Protein AF-A0A7Y0L529-F1 (afdb_monomer)

Nearest PDB structures (foldseek):
  1xlr-assembly1_A  TM=3.013E-01  e=2.778E-01  Escherichia coli
  3cjm-assembly1_A  TM=3.715E-01  e=4.977E-01  Enterococcus faecalis V583
  2ahc-assembly2_B  TM=2.895E-01  e=5.592E-01  Escherichia coli
  5k21-assembly1_A  TM=2.022E-01  e=4.178E-01  Mycolicibacterium fortuitum subsp. fortuitum DSM 46621 = ATCC 6841 = JCM 6387
  8fhj-assembly1_C  TM=2.407E-01  e=1.126E+00  Methylocystis sp. SB2

Organism: NCBI:txid2729629

Solvent-accessible surface area (backbone atoms only — not comparable to full-atom values): 10616 Å² total; per-residue (Å²): 134,86,77,69,57,71,80,50,54,79,61,38,61,47,48,80,49,78,64,53,35,61,85,69,56,86,64,76,42,80,48,76,50,76,46,64,66,48,87,74,45,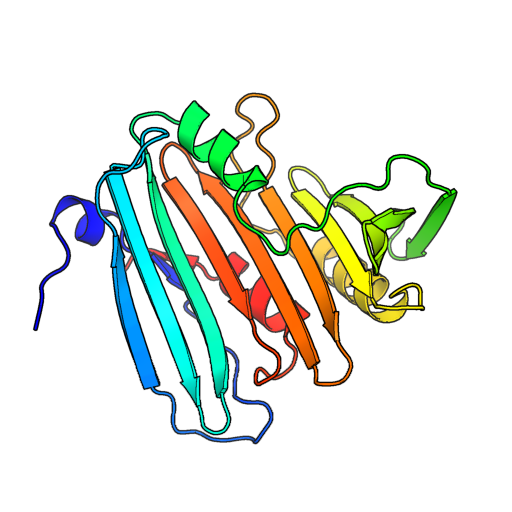37,53,35,31,44,36,36,40,33,30,31,84,96,39,52,19,35,33,42,34,42,33,37,28,77,38,43,68,42,17,28,55,44,30,79,74,52,71,81,83,72,64,74,40,92,61,63,46,83,41,79,42,52,85,92,40,65,25,34,35,30,57,52,92,79,25,23,26,40,20,37,74,59,91,56,30,40,38,28,33,28,15,71,88,42,73,47,55,69,63,46,29,54,49,40,53,47,57,75,78,46,81,64,77,78,34,52,82,51,88,87,26,43,19,33,37,32,34,42,50,48,101,76,37,31,36,15,30,41,24,32,26,53,64,32,30,28,41,36,27,31,19,24,44,35,20,38,62,16,61,64,35,24,52,49,24,53,57,36,54,39,77,111

Foldseek 3Di:
DDDDDPVCLQVPKFFPDAFAFPVRDPDKDKDWDKDADDPLFWGIKIKIFIADPPGTFKMKMKTFGPFLVSLLVVLCVDDPQDDADPDFDWDDLDPPFIWTWDDDDQWTWTWDDDPLETEIETEGPDYPSVLSNVVSVCSSPDDFDFADPDPNRGWYWYWYQDPQAIWIKTWGDDTRMIMIMIGDSRGDPRRVSRRSSRRRIDRD

Mean predicted aligned error: 6.59 Å

Structure (mmCIF, N/CA/C/O backbone):
data_AF-A0A7Y0L529-F1
#
_entry.id   AF-A0A7Y0L529-F1
#
loop_
_atom_site.group_PDB
_atom_site.id
_atom_site.type_symbol
_atom_site.label_atom_id
_atom_site.label_alt_id
_atom_site.label_comp_id
_atom_site.label_asym_id
_atom_site.label_entity_id
_atom_site.label_seq_id
_atom_site.pdbx_PDB_ins_code
_atom_site.Cartn_x
_atom_site.Cartn_y
_atom_site.Cartn_z
_atom_site.occupancy
_atom_site.B_iso_or_equiv
_atom_site.auth_seq_id
_atom_site.auth_comp_id
_atom_site.auth_asym_id
_atom_site.auth_atom_id
_atom_site.pdbx_PDB_model_num
ATOM 1 N N . MET A 1 1 ? 7.770 -16.991 23.835 1.00 36.66 1 MET A N 1
ATOM 2 C CA . MET A 1 1 ? 6.712 -16.693 22.847 1.00 36.66 1 MET A CA 1
ATOM 3 C C . MET A 1 1 ? 5.825 -15.611 23.442 1.00 36.66 1 MET A C 1
ATOM 5 O O . MET A 1 1 ? 5.119 -15.904 24.398 1.00 36.66 1 MET A O 1
ATOM 9 N N . SER A 1 2 ? 5.920 -14.364 22.976 1.00 39.66 2 SER A N 1
ATOM 10 C CA . SER A 1 2 ? 5.003 -13.305 23.425 1.00 39.66 2 SER A CA 1
ATOM 11 C C . SER A 1 2 ? 3.641 -13.539 22.783 1.00 39.66 2 SER A C 1
ATOM 13 O O . SER A 1 2 ? 3.544 -13.553 21.558 1.00 39.66 2 SER A O 1
ATOM 15 N N . ARG A 1 3 ? 2.611 -13.781 23.599 1.00 46.22 3 ARG A N 1
ATOM 16 C CA . ARG A 1 3 ? 1.226 -13.868 23.126 1.00 46.22 3 ARG A CA 1
ATOM 17 C C . ARG A 1 3 ? 0.759 -12.482 22.680 1.00 46.22 3 ARG A C 1
ATOM 19 O O . ARG A 1 3 ? 1.075 -11.489 23.333 1.00 46.22 3 ARG A O 1
ATOM 26 N N . LEU A 1 4 ? 0.023 -12.437 21.572 1.00 48.38 4 LEU A N 1
ATOM 27 C CA . LEU A 1 4 ? -0.749 -11.259 21.181 1.00 48.38 4 LEU A CA 1
ATOM 28 C C . LEU A 1 4 ? -1.735 -10.923 22.317 1.00 48.38 4 LEU A C 1
AT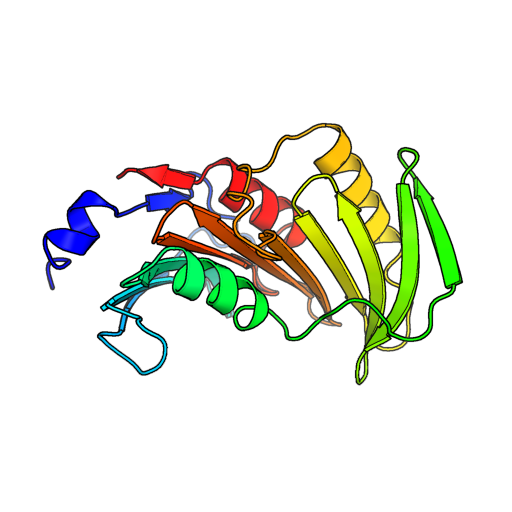OM 30 O O . LEU A 1 4 ? -2.289 -11.856 22.902 1.00 48.38 4 LEU A O 1
ATOM 34 N N . 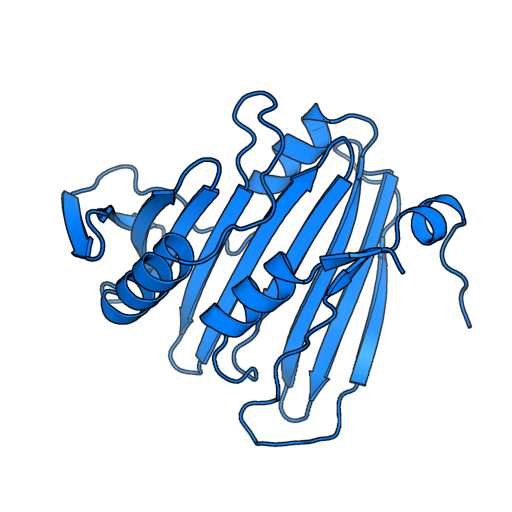PRO A 1 5 ? -1.964 -9.641 22.650 1.00 53.94 5 PRO A N 1
ATOM 35 C CA . PRO A 1 5 ? -3.064 -9.248 23.527 1.00 53.94 5 PRO A CA 1
ATOM 36 C C . PRO A 1 5 ? -4.385 -9.835 23.014 1.00 53.94 5 PRO A C 1
ATOM 38 O O . PRO A 1 5 ? -4.605 -9.841 21.805 1.00 53.94 5 PRO A O 1
ATOM 41 N N . ASP A 1 6 ? -5.276 -10.293 23.896 1.00 53.62 6 ASP A N 1
ATOM 42 C CA . ASP A 1 6 ? -6.516 -10.988 23.497 1.00 53.62 6 ASP A CA 1
ATOM 43 C C . ASP A 1 6 ? -7.401 -10.148 22.553 1.00 53.62 6 ASP A C 1
ATOM 45 O O . ASP A 1 6 ? -8.065 -10.679 21.664 1.00 53.62 6 ASP A O 1
ATOM 49 N N . SER A 1 7 ? -7.346 -8.818 22.681 1.00 50.75 7 SER A N 1
ATOM 50 C CA . SER A 1 7 ? -8.018 -7.872 21.784 1.00 50.75 7 SER A CA 1
ATOM 51 C C . SER A 1 7 ? -7.447 -7.839 20.364 1.00 50.75 7 SER A C 1
ATOM 53 O O . SER A 1 7 ? -8.187 -7.519 19.443 1.00 50.75 7 SER A O 1
ATOM 55 N N . LEU A 1 8 ? -6.160 -8.162 20.189 1.00 52.12 8 LEU A N 1
ATOM 56 C CA . LEU A 1 8 ? -5.482 -8.294 18.897 1.00 52.12 8 LEU A CA 1
ATOM 57 C C . LEU A 1 8 ? -5.582 -9.717 18.350 1.00 52.12 8 LEU A C 1
ATOM 59 O O . LEU A 1 8 ? -5.726 -9.876 17.148 1.00 52.12 8 LEU A O 1
ATOM 63 N N . ALA A 1 9 ? -5.542 -10.741 19.207 1.00 56.25 9 ALA A N 1
ATOM 64 C CA . ALA A 1 9 ? -5.721 -12.131 18.789 1.00 56.25 9 ALA A CA 1
ATOM 65 C C . ALA A 1 9 ? -7.108 -12.365 18.164 1.00 56.25 9 ALA A C 1
ATOM 67 O O . ALA A 1 9 ? -7.217 -13.074 17.174 1.00 56.25 9 ALA A O 1
ATOM 68 N N . ALA A 1 10 ? -8.151 -11.713 18.692 1.00 54.53 10 ALA A N 1
ATOM 69 C CA . ALA A 1 10 ? -9.517 -11.805 18.170 1.00 54.53 10 ALA A CA 1
ATOM 70 C C . ALA A 1 10 ? -9.746 -11.069 16.833 1.00 54.53 10 ALA A C 1
ATOM 72 O O . ALA A 1 10 ? -10.787 -11.257 16.202 1.00 54.53 10 ALA A O 1
ATOM 73 N N . ILE A 1 11 ? -8.810 -10.209 16.422 1.00 54.34 11 ILE A N 1
ATOM 74 C CA . ILE A 1 11 ? -8.870 -9.470 15.153 1.00 54.34 11 ILE A CA 1
ATOM 75 C C . ILE A 1 11 ? -7.686 -9.785 14.241 1.00 54.34 11 ILE A C 1
ATOM 77 O O . ILE A 1 11 ? -7.610 -9.198 13.176 1.00 54.34 11 ILE A O 1
ATOM 81 N N . ALA A 1 12 ? -6.763 -10.667 14.646 1.00 64.25 12 ALA A N 1
ATOM 82 C CA . ALA A 1 12 ? -5.548 -10.981 13.903 1.00 64.25 12 ALA A CA 1
ATOM 83 C C . ALA A 1 12 ? -5.920 -11.447 12.499 1.00 64.25 12 ALA A C 1
ATOM 85 O O . ALA A 1 12 ? -6.499 -12.513 12.326 1.00 64.25 12 ALA A O 1
ATOM 86 N N . GLU A 1 13 ? -5.597 -10.629 11.508 1.00 76.06 13 GLU A N 1
ATOM 87 C CA . GLU A 1 13 ? -5.763 -10.964 10.106 1.00 76.06 13 GLU A CA 1
ATOM 88 C C . GLU A 1 13 ? -4.388 -11.005 9.444 1.00 76.06 13 GLU A C 1
ATOM 90 O O . GLU A 1 13 ? -3.496 -10.212 9.774 1.00 76.06 13 GLU A O 1
ATOM 95 N N . ALA A 1 14 ? -4.210 -11.966 8.546 1.00 80.62 14 ALA A N 1
ATOM 96 C CA . ALA A 1 14 ? -2.986 -12.154 7.789 1.00 80.62 14 ALA A CA 1
ATOM 97 C C . ALA A 1 14 ? -3.319 -12.464 6.324 1.00 80.62 14 ALA A C 1
ATOM 99 O O . ALA A 1 14 ? -4.348 -13.085 6.037 1.00 80.62 14 ALA A O 1
ATOM 100 N N . PRO A 1 15 ? -2.460 -12.044 5.385 1.00 82.12 15 PRO A N 1
ATOM 101 C CA . PRO A 1 15 ? -2.629 -12.403 3.993 1.00 82.12 15 PRO A CA 1
ATOM 102 C C . PRO A 1 15 ? -2.322 -13.895 3.827 1.00 82.12 15 PRO A C 1
ATOM 104 O O . PRO A 1 15 ? -1.267 -14.374 4.245 1.00 82.12 15 PRO A O 1
ATOM 107 N N . MET A 1 16 ? -3.230 -14.632 3.187 1.00 83.56 16 MET A N 1
ATOM 108 C CA . MET A 1 16 ? -3.051 -16.067 2.905 1.00 83.56 16 MET A CA 1
ATOM 109 C C . MET A 1 16 ? -2.033 -16.343 1.791 1.00 83.56 16 MET A C 1
ATOM 111 O O . MET A 1 16 ? -1.659 -17.489 1.546 1.00 83.56 16 MET A O 1
ATOM 115 N N . VAL A 1 17 ? -1.585 -15.287 1.116 1.00 84.62 17 VAL A N 1
ATOM 116 C CA . VAL A 1 17 ? -0.578 -15.321 0.061 1.00 84.62 17 VAL A CA 1
ATOM 117 C C . VAL A 1 17 ? 0.564 -14.405 0.474 1.00 84.62 17 VAL A C 1
ATOM 119 O O . VAL A 1 17 ? 0.335 -13.281 0.910 1.00 84.62 17 VAL A O 1
ATOM 122 N N . VAL A 1 18 ? 1.797 -14.876 0.319 1.00 85.69 18 VAL A N 1
ATOM 123 C CA . VAL A 1 18 ? 3.008 -14.080 0.529 1.00 85.69 18 VAL A CA 1
ATOM 124 C C . VAL A 1 18 ? 3.848 -14.172 -0.744 1.00 85.69 18 VAL A C 1
ATOM 126 O O . VAL A 1 18 ? 4.040 -15.285 -1.239 1.00 85.69 18 VAL A O 1
ATOM 129 N N . PRO A 1 19 ? 4.347 -13.049 -1.290 1.00 87.88 19 PRO A N 1
ATOM 130 C CA . PRO A 1 19 ? 5.179 -13.080 -2.484 1.00 87.88 19 PRO A CA 1
ATOM 131 C C . PRO A 1 19 ? 6.492 -13.807 -2.257 1.00 87.88 19 PRO A C 1
ATOM 133 O O . PRO A 1 19 ? 7.088 -13.718 -1.182 1.00 87.88 19 PRO A O 1
ATOM 136 N N . LEU A 1 20 ? 6.968 -14.463 -3.309 1.00 87.88 20 LEU A N 1
ATOM 137 C CA . LEU A 1 20 ? 8.297 -15.046 -3.319 1.00 87.88 20 LEU A CA 1
ATOM 138 C C . LEU A 1 20 ? 9.369 -13.947 -3.397 1.00 87.88 20 LEU A C 1
ATOM 140 O O . LEU A 1 20 ? 9.135 -12.883 -3.983 1.00 87.88 20 LEU A O 1
ATOM 144 N N . PRO A 1 21 ? 10.554 -14.191 -2.820 1.00 88.25 21 PRO A N 1
ATOM 145 C CA . PRO A 1 21 ? 11.720 -13.354 -3.051 1.00 88.25 21 PRO A CA 1
ATOM 146 C C . PRO A 1 21 ? 12.109 -13.330 -4.536 1.00 88.25 21 PRO A C 1
ATOM 148 O O . PRO A 1 21 ? 12.063 -14.357 -5.212 1.00 88.25 21 PRO A O 1
ATOM 151 N N . SER A 1 22 ? 12.552 -12.178 -5.038 1.00 85.31 22 SER A N 1
ATOM 152 C CA . SER A 1 22 ? 12.982 -12.005 -6.432 1.00 85.31 22 SER A CA 1
ATOM 153 C C . SER A 1 22 ? 14.234 -12.811 -6.798 1.00 85.31 22 SER A C 1
ATOM 155 O O . SER A 1 22 ? 14.484 -13.052 -7.977 1.00 85.31 22 SER A O 1
ATOM 157 N N . ASP A 1 23 ? 15.002 -13.264 -5.804 1.00 84.31 23 ASP A N 1
ATOM 158 C CA . ASP A 1 23 ? 16.163 -14.142 -5.979 1.00 84.31 23 ASP A CA 1
ATOM 159 C C . ASP A 1 23 ? 15.807 -15.641 -5.987 1.00 84.31 23 ASP A C 1
ATOM 161 O O . ASP A 1 23 ? 16.694 -16.484 -6.122 1.00 84.31 23 ASP A O 1
ATOM 165 N N . GLY A 1 24 ? 14.520 -15.985 -5.847 1.00 82.56 24 GLY A N 1
ATOM 166 C CA . GLY A 1 24 ? 14.039 -17.366 -5.807 1.00 82.56 24 GLY A CA 1
ATOM 167 C C . GLY A 1 24 ? 14.339 -18.102 -4.498 1.00 82.56 24 GLY A C 1
ATOM 168 O O . GLY A 1 24 ? 14.176 -19.319 -4.434 1.00 82.56 24 GLY A O 1
ATOM 169 N N . SER A 1 25 ? 14.782 -17.400 -3.450 1.00 84.12 25 SER A N 1
ATOM 170 C CA . SER A 1 25 ? 15.011 -17.995 -2.134 1.00 84.12 25 SER A CA 1
ATOM 171 C C . SER A 1 25 ? 13.719 -18.568 -1.542 1.00 84.12 25 SER A C 1
ATOM 173 O O . SER A 1 25 ? 12.693 -17.899 -1.455 1.00 84.12 25 SER A O 1
ATOM 175 N N . GLU A 1 26 ? 13.787 -19.797 -1.036 1.00 80.56 26 GLU A N 1
ATOM 176 C CA . GLU A 1 26 ? 12.682 -20.425 -0.296 1.00 80.56 26 GLU A CA 1
ATOM 177 C C . GLU A 1 26 ? 12.722 -20.093 1.207 1.00 80.56 26 GLU A C 1
ATOM 179 O O . GLU A 1 26 ? 11.802 -20.414 1.963 1.00 80.56 26 GLU A O 1
ATOM 184 N N . VAL A 1 27 ? 13.797 -19.446 1.675 1.00 84.31 27 VAL A N 1
ATOM 185 C CA . VAL A 1 27 ? 14.006 -19.170 3.099 1.00 84.31 27 VAL A CA 1
ATOM 186 C C . VAL A 1 27 ? 13.445 -17.802 3.461 1.00 84.31 27 VAL A C 1
ATOM 188 O O . VAL A 1 27 ? 14.093 -16.771 3.284 1.00 84.31 27 VAL A O 1
ATOM 191 N N . MET A 1 28 ? 12.263 -17.809 4.072 1.00 85.75 28 MET A N 1
ATOM 192 C CA . MET A 1 28 ? 11.610 -16.608 4.588 1.00 85.75 28 MET A CA 1
ATOM 193 C C . MET A 1 28 ? 11.707 -16.522 6.111 1.00 85.75 28 MET A C 1
ATOM 195 O O . MET A 1 28 ? 11.565 -17.510 6.833 1.00 85.75 28 MET A O 1
ATOM 199 N N . ARG A 1 29 ? 11.946 -15.312 6.620 1.00 88.94 29 ARG A N 1
ATOM 200 C CA . ARG A 1 29 ? 11.976 -15.009 8.055 1.00 88.94 29 ARG A CA 1
ATOM 201 C C . ARG A 1 29 ? 10.904 -13.988 8.395 1.00 88.94 29 ARG A C 1
ATOM 203 O O . ARG A 1 29 ? 10.766 -12.984 7.701 1.00 88.94 29 ARG A O 1
ATOM 210 N N . TYR A 1 30 ? 10.229 -14.213 9.517 1.00 89.25 30 TYR A N 1
ATOM 211 C CA . TYR A 1 30 ? 9.145 -13.369 10.008 1.00 89.25 30 TYR A CA 1
ATOM 212 C C . TYR A 1 30 ? 9.613 -12.563 11.215 1.00 89.25 30 TYR A C 1
ATOM 214 O O . TYR A 1 30 ? 10.150 -13.116 12.178 1.00 89.25 30 TYR A O 1
ATOM 222 N N . LYS A 1 31 ? 9.393 -11.252 11.171 1.00 88.81 31 LYS A N 1
ATOM 223 C CA . LYS A 1 31 ? 9.694 -10.327 12.265 1.00 88.81 31 LYS A CA 1
ATOM 224 C C . LYS A 1 31 ? 8.402 -9.649 12.719 1.00 88.81 31 LYS A C 1
ATOM 226 O O . LYS A 1 31 ? 8.058 -8.596 12.184 1.00 88.81 31 LYS A O 1
ATOM 231 N N . PRO A 1 32 ? 7.661 -10.251 13.667 1.00 88.31 32 PRO A N 1
ATOM 232 C CA . PRO A 1 32 ? 6.502 -9.602 14.253 1.00 88.31 32 PRO A CA 1
ATOM 233 C C . PRO A 1 32 ? 6.948 -8.473 15.182 1.00 88.31 32 PRO A C 1
ATOM 235 O O . PRO A 1 32 ? 7.936 -8.592 15.908 1.00 88.31 32 PRO A O 1
ATOM 238 N N . SER A 1 33 ? 6.189 -7.389 15.210 1.00 87.06 33 SER A N 1
ATOM 239 C CA . SER A 1 33 ? 6.311 -6.347 16.222 1.00 87.06 33 SER A CA 1
ATOM 240 C C . SER A 1 33 ? 4.946 -5.763 16.554 1.00 87.06 33 SER A C 1
ATOM 242 O O . SER A 1 33 ? 3.984 -5.886 15.795 1.00 87.06 33 SER A O 1
ATOM 244 N N . MET A 1 34 ? 4.859 -5.176 17.742 1.00 85.94 34 MET A N 1
ATOM 245 C CA . MET A 1 34 ? 3.653 -4.534 18.237 1.00 85.94 34 MET A CA 1
ATOM 246 C C . MET A 1 34 ? 3.991 -3.134 18.718 1.00 85.94 34 MET A C 1
ATOM 248 O O . MET A 1 34 ? 5.007 -2.939 19.387 1.00 85.94 34 MET A O 1
ATOM 252 N N . SER A 1 35 ? 3.116 -2.185 18.425 1.00 84.25 35 SER A N 1
ATOM 253 C CA . SER A 1 35 ? 3.110 -0.875 19.063 1.00 84.25 35 SER A CA 1
ATOM 254 C C . SER A 1 35 ? 1.792 -0.661 19.801 1.00 84.25 35 SER A C 1
ATOM 256 O O . SER A 1 35 ? 0.736 -1.160 19.408 1.00 84.25 35 SER A O 1
ATOM 258 N N . GLY A 1 36 ? 1.895 0.002 20.950 1.00 76.00 36 GLY A N 1
ATOM 259 C CA . GLY A 1 36 ? 0.781 0.272 21.851 1.00 76.00 36 GLY A CA 1
ATOM 260 C C . GLY A 1 36 ? 0.231 1.685 21.680 1.00 76.00 36 GLY A C 1
ATOM 261 O O . GLY A 1 36 ? 0.599 2.366 20.720 1.00 76.00 36 GLY A O 1
ATOM 262 N N . PRO A 1 37 ? -0.632 2.129 22.607 1.00 80.50 37 PRO A N 1
ATOM 263 C CA . PRO A 1 37 ? -1.413 3.333 22.408 1.00 80.50 37 PRO A CA 1
ATOM 264 C C . PRO A 1 37 ? -0.545 4.550 22.102 1.00 80.50 37 PRO A C 1
ATOM 266 O O . PRO A 1 37 ? 0.461 4.792 22.771 1.00 80.50 37 PRO A O 1
ATOM 269 N N . SER A 1 38 ? -0.955 5.328 21.106 1.00 81.88 38 SER A N 1
ATOM 270 C CA . SER A 1 38 ? -0.274 6.558 20.706 1.00 81.88 38 SER A CA 1
ATOM 271 C C . SER A 1 38 ? -1.264 7.711 20.583 1.00 81.88 38 SER A C 1
ATOM 273 O O . SER A 1 38 ? -2.481 7.534 20.674 1.00 81.88 38 SER A O 1
ATOM 275 N N . SER A 1 39 ? -0.746 8.917 20.344 1.00 74.06 39 SER A N 1
ATOM 276 C CA . SER A 1 39 ? -1.579 10.029 19.887 1.00 74.06 39 SER A CA 1
ATOM 277 C C . SER A 1 39 ? -2.358 9.630 18.622 1.00 74.06 39 SER A C 1
ATOM 279 O O . SER A 1 39 ? -1.896 8.806 17.830 1.00 74.06 39 SER A O 1
ATOM 281 N N . GLY A 1 40 ? -3.562 10.186 18.457 1.00 80.00 40 GLY A N 1
ATOM 282 C CA . GLY A 1 40 ? -4.444 9.876 17.322 1.00 80.00 40 GLY A CA 1
ATOM 283 C C . GLY A 1 40 ? -5.384 8.681 17.525 1.00 80.00 40 GLY A C 1
ATOM 284 O O . GLY A 1 40 ? -5.916 8.168 16.548 1.00 80.00 40 GLY A O 1
ATOM 285 N N . GLY A 1 41 ? -5.584 8.225 18.766 1.00 85.50 41 GL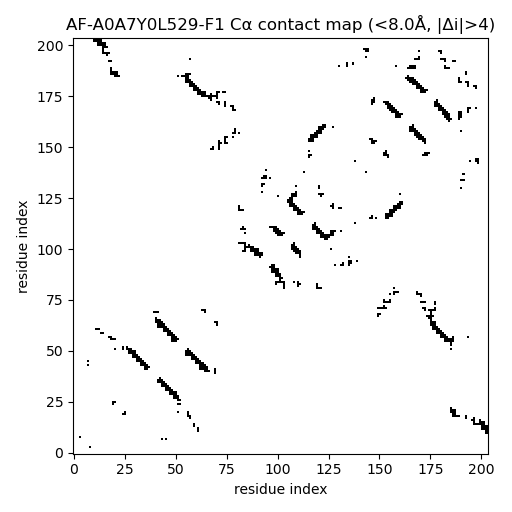Y A N 1
ATOM 286 C CA . GLY A 1 41 ? -6.590 7.207 19.093 1.00 85.50 41 GLY A CA 1
ATOM 287 C C . GLY A 1 41 ? -6.178 5.771 18.765 1.00 85.50 41 GLY A C 1
ATOM 288 O O . GLY A 1 41 ? -7.018 4.876 18.842 1.00 85.50 41 GLY A O 1
ATOM 289 N N . LEU A 1 42 ? -4.906 5.528 18.425 1.00 88.00 42 LEU A N 1
ATOM 290 C CA . LEU A 1 42 ? -4.368 4.176 18.274 1.00 88.00 42 LEU A CA 1
ATOM 291 C C . LEU A 1 42 ? -4.479 3.439 19.612 1.00 88.00 42 LEU A C 1
ATOM 293 O O . LEU A 1 42 ? -4.005 3.926 20.636 1.00 88.00 42 LEU A O 1
ATOM 297 N N . ILE A 1 43 ? -5.079 2.255 19.592 1.00 89.50 43 ILE A N 1
ATOM 298 C CA . ILE A 1 43 ? -5.128 1.336 20.732 1.00 89.50 43 ILE A CA 1
ATOM 299 C C . ILE A 1 43 ? -3.924 0.400 20.664 1.00 89.50 43 ILE A C 1
ATOM 301 O O . ILE A 1 43 ? -3.189 0.254 21.638 1.00 89.50 43 ILE A O 1
ATOM 305 N N . ALA A 1 44 ? -3.725 -0.233 19.509 1.00 88.81 44 ALA A N 1
ATOM 306 C CA . ALA A 1 44 ? -2.590 -1.104 19.254 1.00 88.81 44 ALA A CA 1
ATOM 307 C C . ALA A 1 44 ? -2.399 -1.314 17.750 1.00 88.81 44 ALA A C 1
ATOM 309 O O . ALA A 1 44 ? -3.370 -1.286 16.995 1.00 88.81 44 ALA A O 1
ATOM 310 N N . ARG A 1 45 ? -1.163 -1.583 17.332 1.00 88.69 45 ARG A N 1
ATOM 311 C CA . ARG A 1 45 ? -0.813 -2.025 15.980 1.00 88.69 45 ARG A CA 1
ATOM 312 C C . ARG A 1 45 ? 0.038 -3.277 16.061 1.00 88.69 45 ARG A C 1
ATOM 314 O O . ARG A 1 45 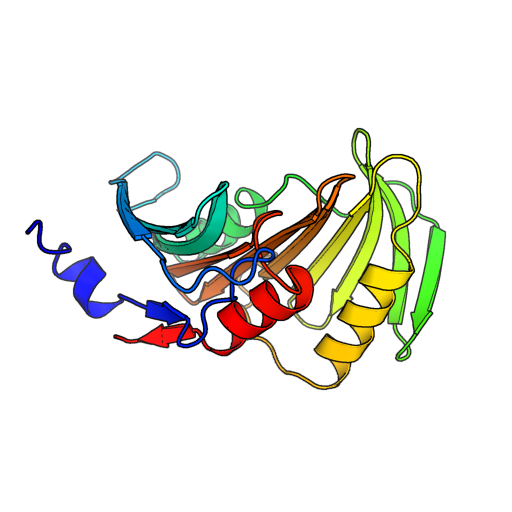? 1.016 -3.325 16.802 1.00 88.69 45 ARG A O 1
ATOM 321 N N . TYR A 1 46 ? -0.336 -4.272 15.280 1.00 89.25 46 TYR A N 1
ATOM 322 C CA . TYR A 1 46 ? 0.457 -5.453 15.002 1.00 89.25 46 TYR A CA 1
ATOM 323 C C . TYR A 1 46 ? 1.026 -5.330 13.595 1.00 89.25 46 TYR A C 1
ATOM 325 O O . TYR A 1 46 ? 0.310 -4.945 12.677 1.00 89.25 46 TYR A O 1
ATOM 333 N N . GLN A 1 47 ? 2.305 -5.638 13.420 1.00 90.44 47 GLN A N 1
ATOM 334 C CA . GLN A 1 47 ? 2.934 -5.657 12.106 1.00 90.44 47 GLN A CA 1
ATOM 335 C C . GLN A 1 47 ? 3.890 -6.835 11.989 1.00 90.44 47 GLN A C 1
ATOM 337 O O . GLN A 1 47 ? 4.587 -7.186 12.944 1.00 90.44 47 GLN A O 1
ATOM 342 N N . VAL A 1 48 ? 3.953 -7.421 10.803 1.00 90.88 48 VAL A N 1
ATOM 343 C CA . VAL A 1 48 ? 4.885 -8.487 10.456 1.00 90.88 48 VAL A CA 1
ATOM 344 C C . VAL A 1 48 ? 5.654 -8.052 9.231 1.00 90.88 48 VAL A C 1
ATOM 346 O O . VAL A 1 48 ? 5.066 -7.755 8.196 1.00 90.88 48 VAL A O 1
ATOM 349 N N . THR A 1 49 ? 6.978 -8.053 9.340 1.00 92.44 49 THR A N 1
ATOM 350 C CA . THR A 1 49 ? 7.858 -7.912 8.181 1.00 92.44 49 THR A CA 1
ATOM 351 C C . THR A 1 49 ? 8.397 -9.278 7.799 1.00 92.44 49 THR A C 1
ATOM 353 O O . THR A 1 49 ? 8.916 -10.016 8.643 1.00 92.44 49 THR A O 1
ATOM 356 N N . ILE A 1 50 ? 8.284 -9.595 6.519 1.00 91.56 50 ILE A N 1
ATOM 357 C CA . ILE A 1 50 ? 8.764 -10.818 5.900 1.00 91.56 50 ILE A CA 1
ATOM 358 C C . ILE A 1 50 ? 10.043 -10.466 5.149 1.00 91.56 50 ILE A C 1
ATOM 360 O O . ILE A 1 50 ? 10.077 -9.566 4.310 1.00 91.56 50 ILE A O 1
ATOM 364 N N . THR A 1 51 ? 11.127 -11.144 5.505 1.00 92.06 51 THR A N 1
ATOM 365 C CA . THR A 1 51 ? 12.462 -10.888 4.958 1.00 92.06 51 THR A CA 1
ATOM 366 C C . THR A 1 51 ? 13.041 -12.165 4.371 1.00 92.06 51 THR A C 1
ATOM 368 O O . THR A 1 51 ? 12.938 -13.220 4.998 1.00 92.06 51 THR A O 1
ATOM 371 N N . SER A 1 52 ? 13.716 -12.043 3.236 1.00 88.44 52 SER A N 1
ATOM 372 C CA . SER A 1 52 ? 14.636 -13.043 2.693 1.00 88.44 52 SER A CA 1
ATOM 373 C C . SER A 1 52 ? 16.035 -12.424 2.631 1.00 88.44 52 SER A C 1
ATOM 375 O O . SER A 1 52 ? 16.206 -11.230 2.863 1.00 88.44 52 SER A O 1
ATOM 377 N N . THR A 1 53 ? 17.072 -13.200 2.344 1.00 82.81 53 THR A N 1
ATOM 378 C CA . THR A 1 53 ? 18.268 -12.584 1.750 1.00 82.81 53 THR A CA 1
ATOM 379 C C . THR A 1 53 ? 17.859 -12.133 0.338 1.00 82.81 53 THR A C 1
ATOM 381 O O . THR A 1 53 ? 17.138 -12.891 -0.298 1.00 82.81 53 THR A O 1
ATOM 384 N N . PRO A 1 54 ? 18.189 -10.914 -0.135 1.00 73.56 54 PRO A N 1
ATOM 385 C CA . PRO A 1 54 ? 19.002 -9.871 0.498 1.00 73.56 54 PRO A CA 1
ATOM 386 C C . PRO A 1 54 ? 18.241 -8.853 1.377 1.00 73.56 54 PRO A C 1
ATOM 388 O O . PRO A 1 54 ? 18.894 -8.031 2.018 1.00 73.56 54 PRO A O 1
ATOM 391 N N . GLY A 1 55 ? 16.905 -8.858 1.441 1.00 86.31 55 GLY A N 1
ATOM 392 C CA . GLY A 1 55 ? 16.168 -7.806 2.151 1.00 86.31 55 GLY A CA 1
ATOM 393 C C . GLY A 1 55 ? 14.719 -8.109 2.540 1.00 86.31 55 GLY A C 1
ATOM 394 O O . GLY A 1 55 ? 14.260 -9.251 2.581 1.00 86.31 55 GLY A O 1
ATOM 395 N N . ALA A 1 56 ? 13.986 -7.050 2.886 1.00 90.50 56 ALA A N 1
ATOM 396 C CA . ALA A 1 56 ? 12.548 -7.150 3.103 1.00 90.50 56 ALA A CA 1
ATOM 397 C C . ALA A 1 56 ? 11.855 -7.487 1.780 1.00 90.50 56 ALA A C 1
ATOM 399 O O . ALA A 1 56 ? 12.201 -6.925 0.747 1.00 90.50 56 ALA A O 1
ATOM 400 N N . VAL A 1 57 ? 10.908 -8.418 1.835 1.00 91.50 57 VAL A N 1
ATOM 401 C CA . VAL A 1 57 ? 10.140 -8.916 0.688 1.00 91.50 57 VAL A CA 1
ATOM 402 C C . VAL A 1 57 ? 8.741 -8.324 0.769 1.00 91.50 57 VAL A C 1
ATOM 404 O O . VAL A 1 57 ? 8.290 -7.617 -0.125 1.00 91.50 57 VAL A O 1
ATOM 407 N N . SER A 1 58 ? 8.078 -8.515 1.904 1.00 93.19 58 SER A N 1
ATOM 408 C CA . SER A 1 58 ? 6.745 -7.977 2.139 1.00 93.19 58 SER A CA 1
ATOM 409 C C . SER A 1 58 ? 6.497 -7.716 3.615 1.00 93.19 58 SER A C 1
ATOM 411 O O . SER A 1 58 ? 7.328 -7.992 4.483 1.00 93.19 58 SER A O 1
ATOM 413 N N . GLY A 1 59 ? 5.347 -7.145 3.920 1.00 92.56 59 GLY A N 1
ATOM 414 C CA . GLY A 1 59 ? 4.855 -7.013 5.269 1.00 92.56 59 GLY A CA 1
ATOM 415 C C . GLY A 1 59 ? 3.362 -6.778 5.279 1.00 92.56 59 GLY A C 1
ATOM 416 O O . GLY A 1 59 ? 2.763 -6.387 4.280 1.00 92.56 59 GLY A O 1
ATOM 417 N N . PHE A 1 60 ? 2.763 -7.023 6.429 1.00 92.81 60 PHE A N 1
ATOM 418 C CA . PHE A 1 60 ? 1.382 -6.662 6.678 1.00 92.81 60 PHE A CA 1
ATOM 419 C C . PHE A 1 60 ? 1.266 -6.094 8.080 1.00 92.81 60 PHE A C 1
ATOM 421 O O . PHE A 1 60 ? 2.022 -6.457 8.986 1.00 92.81 60 PHE A O 1
ATOM 428 N N . ALA A 1 61 ? 0.334 -5.175 8.252 1.00 91.06 61 ALA A N 1
ATOM 429 C CA . ALA A 1 61 ? 0.037 -4.584 9.530 1.00 91.06 61 ALA A CA 1
ATOM 430 C C . ALA A 1 61 ? -1.463 -4.415 9.695 1.00 91.06 61 ALA A C 1
ATOM 432 O O . ALA A 1 61 ? -2.212 -4.232 8.739 1.00 91.06 61 ALA A O 1
ATOM 433 N N . MET A 1 62 ? -1.872 -4.440 10.951 1.00 90.12 62 MET A N 1
ATOM 434 C CA . MET A 1 62 ? -3.215 -4.112 11.354 1.00 90.12 62 MET A CA 1
ATOM 435 C C . MET A 1 62 ? -3.160 -3.262 12.613 1.00 90.12 62 MET A C 1
ATOM 437 O O . MET A 1 62 ? -2.452 -3.588 13.568 1.00 90.12 62 MET A O 1
ATOM 441 N N . ALA A 1 63 ? -3.922 -2.180 12.624 1.00 89.62 63 ALA A N 1
ATOM 442 C CA . ALA A 1 63 ? -4.057 -1.294 13.764 1.00 89.62 63 ALA A CA 1
ATOM 443 C C . ALA A 1 63 ? -5.520 -1.162 14.180 1.00 89.62 63 ALA A C 1
ATOM 445 O O . ALA A 1 63 ? -6.409 -1.128 13.339 1.00 89.62 63 ALA A O 1
ATOM 446 N N . SER A 1 64 ? -5.766 -1.069 15.483 1.00 89.56 64 SER A N 1
ATOM 447 C CA . SER A 1 64 ? -7.088 -0.820 16.053 1.00 89.56 64 SER A CA 1
ATOM 448 C C . SER A 1 64 ? -7.131 0.572 16.670 1.00 89.56 64 SER A C 1
ATOM 450 O O . SER A 1 64 ? -6.208 0.956 17.392 1.00 89.56 64 SER A O 1
ATOM 452 N N . TYR A 1 65 ? -8.207 1.310 16.412 1.00 89.88 65 TYR A N 1
ATOM 453 C CA . TYR A 1 65 ? -8.419 2.676 16.882 1.00 89.88 65 TYR A CA 1
ATOM 454 C C . TYR A 1 65 ? -9.625 2.780 17.820 1.00 89.88 65 TYR A C 1
ATOM 456 O O . TYR A 1 65 ? -10.510 1.920 17.844 1.00 89.88 65 TYR A O 1
ATOM 464 N N . GLN A 1 66 ? -9.686 3.857 18.604 1.00 89.94 66 GLN A N 1
ATOM 465 C CA . GLN A 1 66 ? -10.831 4.133 19.473 1.00 89.94 66 GLN A CA 1
ATOM 466 C C . GLN A 1 66 ? -12.108 4.340 18.652 1.00 89.94 66 GLN A C 1
ATOM 468 O O . GLN A 1 66 ? -13.164 3.814 19.019 1.00 89.94 66 GLN A O 1
ATOM 473 N N . THR A 1 67 ? -12.005 5.025 17.510 1.00 89.06 67 THR A N 1
ATOM 474 C CA . THR A 1 67 ? -13.134 5.339 16.628 1.00 89.06 67 THR A CA 1
ATOM 475 C C . THR A 1 67 ? -12.849 5.040 15.153 1.00 89.06 67 THR A C 1
ATOM 477 O O . THR A 1 67 ? -11.712 5.077 14.688 1.00 89.06 67 THR A O 1
ATOM 480 N N . THR A 1 68 ? -13.911 4.810 14.374 1.00 87.25 68 THR A N 1
ATOM 481 C CA . THR A 1 68 ? -13.823 4.630 12.912 1.00 87.25 68 THR A CA 1
ATOM 482 C C . THR A 1 68 ? -13.268 5.870 12.207 1.00 87.25 68 THR A C 1
ATOM 484 O O . THR A 1 68 ? -12.587 5.764 11.192 1.00 87.25 68 THR A O 1
ATOM 487 N N . LYS A 1 69 ? -13.526 7.067 12.751 1.00 86.81 69 LYS A N 1
ATOM 488 C CA . LYS A 1 69 ? -13.017 8.329 12.199 1.00 86.81 69 LYS A CA 1
ATOM 489 C C . LYS A 1 69 ? -11.494 8.424 12.311 1.00 86.81 69 LYS A C 1
ATOM 491 O O . LYS A 1 69 ? -10.853 8.908 11.385 1.00 86.81 69 LYS A O 1
ATOM 496 N N . GLU A 1 70 ? -10.927 7.971 13.425 1.00 88.75 70 GLU A N 1
ATOM 497 C CA . GLU A 1 70 ? -9.474 7.936 13.620 1.00 88.75 70 GLU A CA 1
ATOM 498 C C . GLU A 1 70 ? -8.814 6.889 12.720 1.00 88.75 70 GLU A C 1
ATOM 500 O O . GLU A 1 70 ? -7.820 7.206 12.072 1.00 88.75 70 GLU A O 1
ATOM 505 N N . ALA A 1 71 ? -9.414 5.698 12.585 1.00 86.88 71 ALA A N 1
ATOM 506 C CA . ALA A 1 71 ? -8.946 4.688 11.633 1.00 86.88 71 ALA A CA 1
ATOM 507 C C . ALA A 1 71 ? -8.947 5.225 10.190 1.00 86.88 71 ALA A C 1
ATOM 509 O O . ALA A 1 71 ? -7.949 5.117 9.487 1.00 86.88 71 ALA A O 1
ATOM 510 N N . ALA A 1 72 ? -10.030 5.885 9.765 1.00 84.62 72 ALA A N 1
ATOM 511 C CA . ALA A 1 72 ? -10.125 6.495 8.439 1.00 84.62 72 ALA A CA 1
ATOM 512 C C . ALA A 1 72 ? -9.106 7.628 8.217 1.00 84.62 72 ALA A C 1
ATOM 514 O O . ALA A 1 72 ? -8.580 7.775 7.116 1.00 84.62 72 ALA A O 1
ATOM 515 N N . ALA A 1 73 ? -8.812 8.426 9.248 1.00 85.62 73 ALA A N 1
ATOM 516 C CA . ALA A 1 73 ? -7.789 9.467 9.172 1.00 85.62 73 ALA A CA 1
ATOM 517 C C . ALA A 1 73 ? -6.373 8.880 9.044 1.00 85.62 73 ALA A C 1
ATOM 519 O O . ALA A 1 73 ? -5.539 9.450 8.341 1.00 85.62 73 ALA A O 1
ATOM 520 N N . ALA A 1 74 ? -6.116 7.731 9.674 1.00 86.75 74 ALA A N 1
ATOM 521 C CA . ALA A 1 74 ? -4.827 7.052 9.604 1.00 86.75 74 ALA A CA 1
ATOM 522 C C . ALA A 1 74 ? -4.497 6.513 8.201 1.00 86.75 74 ALA A C 1
ATOM 524 O O . ALA A 1 74 ? -3.327 6.493 7.838 1.00 86.75 74 ALA A O 1
ATOM 525 N N . VAL A 1 75 ? -5.498 6.181 7.373 1.00 84.81 75 VAL A N 1
ATOM 526 C CA . VAL A 1 75 ? -5.288 5.717 5.981 1.00 84.81 75 VAL A CA 1
ATOM 527 C C . VAL A 1 75 ? -4.511 6.728 5.134 1.00 84.81 75 VAL A C 1
ATOM 529 O O . VAL A 1 75 ? -3.729 6.349 4.274 1.00 84.81 75 VAL A O 1
ATOM 532 N N . ALA A 1 76 ? -4.726 8.026 5.357 1.00 73.00 76 ALA A N 1
ATOM 533 C CA . ALA A 1 76 ? -4.014 9.071 4.622 1.00 73.00 76 ALA A CA 1
ATOM 534 C C . ALA A 1 76 ? -2.605 9.341 5.177 1.00 73.00 76 ALA A C 1
ATOM 536 O O . ALA A 1 76 ? -1.779 9.920 4.474 1.00 73.00 76 ALA A O 1
ATOM 537 N N . ALA A 1 77 ? -2.357 8.977 6.438 1.00 77.19 77 ALA A N 1
ATOM 538 C CA . ALA A 1 77 ? -1.065 9.142 7.095 1.00 77.19 77 ALA A CA 1
ATOM 539 C C . ALA A 1 77 ? -0.125 7.958 6.819 1.00 77.19 77 ALA A C 1
ATOM 541 O O . ALA A 1 77 ? 1.090 8.144 6.767 1.00 77.19 77 ALA A O 1
ATOM 542 N N . ASP A 1 78 ? -0.688 6.766 6.622 1.00 73.38 78 ASP A N 1
ATOM 543 C CA . ASP A 1 78 ? 0.047 5.553 6.290 1.00 73.38 78 ASP A CA 1
ATOM 544 C C . ASP A 1 78 ? 0.184 5.410 4.764 1.00 73.38 78 ASP A C 1
ATOM 546 O O . ASP A 1 78 ? -0.786 5.506 4.014 1.00 73.38 78 ASP A O 1
ATOM 550 N N . GLY A 1 79 ? 1.413 5.205 4.290 1.00 77.38 79 GLY A N 1
ATOM 551 C CA . GLY A 1 79 ? 1.710 5.053 2.868 1.00 77.38 79 GLY A CA 1
ATOM 552 C C . GLY A 1 79 ? 3.163 5.375 2.527 1.00 77.38 79 GLY A C 1
ATOM 553 O O . GLY A 1 79 ? 4.023 5.493 3.402 1.00 77.38 79 GLY A O 1
ATOM 554 N N . LEU A 1 80 ? 3.416 5.560 1.235 1.00 82.81 80 LEU A N 1
ATOM 555 C CA . LEU A 1 80 ? 4.691 5.982 0.649 1.00 82.81 80 LEU A CA 1
ATOM 556 C C . LEU A 1 80 ? 4.804 7.512 0.510 1.00 82.81 80 LEU A C 1
ATOM 558 O O . LEU A 1 80 ? 5.766 8.013 -0.059 1.00 82.81 80 LEU A O 1
ATOM 562 N N . GLY A 1 81 ? 3.826 8.271 1.016 1.00 83.50 81 GLY A N 1
ATOM 563 C CA . GLY A 1 81 ? 3.796 9.734 0.899 1.00 83.50 81 GLY A CA 1
ATOM 564 C C . GLY A 1 81 ? 3.374 10.240 -0.485 1.00 83.50 81 GLY A C 1
ATOM 565 O O . GLY A 1 81 ? 3.464 11.438 -0.755 1.00 83.50 81 GLY A O 1
ATOM 566 N N . LEU A 1 82 ? 2.881 9.351 -1.351 1.00 87.06 82 LEU A N 1
ATOM 567 C CA . LEU A 1 82 ? 2.327 9.716 -2.649 1.00 87.06 82 LEU A CA 1
ATOM 568 C C . LEU A 1 82 ? 0.893 10.238 -2.494 1.00 87.06 82 LEU A C 1
ATOM 570 O O . LEU A 1 82 ? 0.146 9.843 -1.598 1.00 87.06 82 LEU A O 1
ATOM 574 N N . SER A 1 83 ? 0.490 11.155 -3.370 1.00 89.69 83 SER A N 1
ATOM 575 C CA . SER A 1 83 ? -0.851 11.745 -3.339 1.00 89.69 83 SER A CA 1
ATOM 576 C C . SER A 1 83 ? -1.303 12.184 -4.730 1.00 89.69 83 SER A C 1
ATOM 578 O O . SER A 1 83 ? -0.563 12.071 -5.703 1.00 89.69 83 SER A O 1
ATOM 580 N N . PHE A 1 84 ? -2.542 12.663 -4.840 1.00 90.38 84 PHE A N 1
ATOM 581 C CA . PHE A 1 84 ? -3.019 13.228 -6.097 1.00 90.38 84 PHE A CA 1
ATOM 582 C C . PHE A 1 84 ? -2.272 14.533 -6.408 1.00 90.38 84 PHE A C 1
ATOM 584 O O . PHE A 1 84 ? -2.197 15.403 -5.534 1.00 90.38 84 PHE A O 1
ATOM 591 N N . PRO A 1 85 ? -1.772 14.709 -7.642 1.00 90.44 85 PRO A N 1
ATOM 592 C CA . PRO A 1 85 ? -1.110 15.941 -8.042 1.00 90.44 85 PRO A CA 1
ATOM 593 C C . PRO A 1 85 ? -2.081 17.131 -8.018 1.00 90.44 85 PRO A C 1
ATOM 595 O O . PRO A 1 85 ? -3.228 17.033 -8.455 1.00 90.44 85 PRO A O 1
ATOM 598 N N . THR A 1 86 ? -1.615 18.276 -7.512 1.00 85.38 86 THR A N 1
ATOM 599 C CA . THR A 1 86 ? -2.409 19.518 -7.409 1.00 85.38 86 THR A CA 1
ATOM 600 C C . THR A 1 86 ? -2.626 20.193 -8.762 1.00 85.38 86 THR A C 1
ATOM 602 O O . THR A 1 86 ? -3.671 20.796 -8.995 1.00 85.38 86 THR A O 1
ATOM 605 N N . SER A 1 87 ? -1.649 20.067 -9.660 1.00 84.81 87 SER A N 1
ATOM 606 C CA . SER A 1 87 ? -1.738 20.410 -11.077 1.00 84.81 87 SER A CA 1
ATOM 607 C C . SER A 1 87 ? -1.590 19.123 -11.870 1.00 84.81 87 SER A C 1
ATOM 609 O O . SER A 1 87 ? -0.603 18.409 -11.683 1.00 84.81 87 SER A O 1
ATOM 611 N N . SER A 1 88 ? -2.566 18.808 -12.720 1.00 89.31 88 SER A N 1
ATOM 612 C CA . SER A 1 88 ? -2.555 17.554 -13.464 1.00 89.31 88 SER A CA 1
ATOM 613 C C . SER A 1 88 ? -3.063 17.691 -14.887 1.00 89.31 88 SER A C 1
ATOM 615 O O . SER A 1 88 ? -3.861 18.574 -15.199 1.00 89.31 88 SER A O 1
ATOM 617 N N . THR A 1 89 ? -2.594 16.785 -15.738 1.00 92.81 89 THR A N 1
ATOM 618 C CA . THR A 1 89 ? -3.146 16.547 -17.073 1.00 92.81 89 THR A CA 1
ATOM 619 C C . THR A 1 89 ? -3.784 15.167 -17.097 1.00 92.81 89 THR A C 1
ATOM 621 O O . THR A 1 89 ? -3.261 14.229 -16.501 1.00 92.81 89 THR A O 1
ATOM 624 N N . SER A 1 90 ? -4.921 15.033 -17.769 1.00 94.00 90 SER A N 1
ATOM 625 C CA . SER A 1 90 ? -5.577 13.739 -17.937 1.00 94.00 90 SER A CA 1
ATOM 626 C C . SER A 1 90 ? -4.843 12.882 -18.968 1.00 94.00 90 SER A C 1
ATOM 628 O O . SER A 1 90 ? -4.568 13.343 -20.075 1.00 94.00 90 SER A O 1
ATOM 630 N N . VAL A 1 91 ? -4.561 11.632 -18.612 1.00 94.00 91 VAL A N 1
ATOM 631 C CA . VAL A 1 91 ? -3.885 10.638 -19.451 1.00 94.00 91 VAL A CA 1
ATOM 632 C C . VAL A 1 91 ? -4.684 9.339 -19.389 1.00 94.00 91 VAL A C 1
ATOM 634 O O . VAL A 1 91 ? -5.041 8.880 -18.307 1.00 94.00 91 VAL A O 1
ATOM 637 N N . ALA A 1 92 ? -5.004 8.755 -20.543 1.00 93.88 92 ALA A N 1
ATOM 638 C CA . ALA A 1 92 ? -5.660 7.452 -20.593 1.00 93.88 92 ALA A CA 1
ATOM 639 C C . ALA A 1 92 ? -4.645 6.349 -20.267 1.00 93.88 92 ALA A C 1
ATOM 641 O O . ALA A 1 92 ? -3.570 6.333 -20.860 1.00 93.88 92 ALA A O 1
ATOM 642 N N . ILE A 1 93 ? -5.004 5.440 -19.359 1.00 92.06 93 ILE A N 1
ATOM 643 C CA . ILE A 1 93 ? -4.137 4.341 -18.891 1.00 92.06 93 ILE A CA 1
ATOM 644 C C . ILE A 1 93 ? -4.762 2.959 -19.159 1.00 92.06 93 ILE A C 1
ATOM 646 O O . ILE A 1 93 ? -4.493 1.984 -18.465 1.00 92.06 93 ILE A O 1
ATOM 650 N N . GLY A 1 94 ? -5.637 2.883 -20.167 1.00 90.19 94 GLY A N 1
ATOM 651 C CA . GLY A 1 94 ? -6.343 1.658 -20.550 1.00 90.19 94 GLY A CA 1
ATOM 652 C C . GLY A 1 94 ? -7.548 1.325 -19.663 1.00 90.19 94 GLY A C 1
ATOM 653 O O . GLY A 1 94 ? -7.857 2.036 -18.713 1.00 90.19 94 GLY A O 1
ATOM 654 N N . SER A 1 95 ? -8.266 0.250 -20.011 1.00 86.31 95 SER A N 1
ATOM 655 C CA . SER A 1 95 ? -9.459 -0.249 -19.290 1.00 86.31 95 SER A CA 1
ATOM 656 C C . SER A 1 95 ? -10.537 0.814 -19.010 1.00 86.31 95 SER A C 1
ATOM 658 O O . SER A 1 95 ? -11.189 0.775 -17.971 1.00 86.31 95 SER A O 1
ATOM 660 N N . ASP A 1 96 ? -10.693 1.782 -19.921 1.00 87.19 96 ASP A N 1
ATOM 661 C CA . ASP A 1 96 ? -11.561 2.966 -19.782 1.00 87.19 96 ASP A CA 1
ATOM 662 C C . ASP A 1 96 ? -11.236 3.875 -18.575 1.00 87.19 96 ASP A C 1
ATOM 664 O O . ASP A 1 96 ? -12.041 4.722 -18.180 1.00 87.19 96 ASP A O 1
ATOM 668 N N . ILE A 1 97 ? -10.029 3.752 -18.014 1.00 89.38 97 ILE A N 1
ATOM 669 C CA . ILE A 1 97 ? -9.543 4.551 -16.889 1.00 89.38 97 ILE A CA 1
ATOM 670 C C . ILE A 1 97 ? -8.706 5.730 -17.398 1.00 89.38 97 ILE A C 1
ATOM 672 O O . ILE A 1 97 ? -7.794 5.600 -18.223 1.00 89.38 97 ILE A O 1
ATOM 676 N N . VAL A 1 98 ? -9.009 6.909 -16.854 1.00 93.06 98 VAL A N 1
ATOM 677 C CA . VAL A 1 98 ? -8.263 8.150 -17.077 1.00 93.06 98 VAL A CA 1
ATOM 678 C C . VAL A 1 98 ? -7.585 8.555 -15.773 1.00 93.06 98 VAL A C 1
ATOM 680 O O . VAL A 1 98 ? -8.252 8.809 -14.770 1.00 93.06 98 VAL A O 1
ATOM 683 N N . ALA A 1 99 ? -6.259 8.639 -15.799 1.00 95.00 99 ALA A N 1
ATOM 684 C CA . ALA A 1 99 ? -5.446 9.088 -14.682 1.00 95.00 99 ALA A CA 1
ATOM 685 C C . ALA A 1 99 ? -5.078 10.569 -14.788 1.00 95.00 99 ALA A C 1
ATOM 687 O O . ALA A 1 99 ? -5.024 11.166 -15.862 1.00 95.00 99 ALA A O 1
ATOM 688 N N . HIS A 1 100 ? -4.794 11.156 -13.635 1.00 95.94 100 HIS A N 1
ATOM 689 C CA . HIS A 1 100 ? -4.227 12.480 -13.466 1.00 95.94 100 HIS A CA 1
ATOM 690 C C . HIS A 1 100 ? -2.705 12.356 -13.390 1.00 95.94 100 HIS A C 1
ATOM 692 O O . HIS A 1 100 ? -2.169 11.888 -12.386 1.00 95.94 100 HIS A O 1
ATOM 698 N N . ALA A 1 101 ? -2.021 12.782 -14.449 1.00 95.94 101 ALA A N 1
ATOM 699 C CA . ALA A 1 101 ? -0.569 12.861 -14.509 1.00 95.94 101 ALA A CA 1
ATOM 700 C C . ALA A 1 101 ? -0.081 14.187 -13.923 1.00 95.94 101 ALA A C 1
ATOM 702 O O . ALA A 1 101 ? -0.592 15.250 -14.285 1.00 95.94 101 ALA A O 1
ATOM 703 N N . GLY A 1 102 ? 0.916 14.145 -13.047 1.00 94.44 102 GLY A N 1
ATOM 704 C CA . GLY A 1 102 ? 1.526 15.334 -12.460 1.00 94.44 102 GLY A CA 1
ATOM 705 C C . GLY A 1 102 ? 2.767 14.984 -11.653 1.00 94.44 102 GLY A C 1
ATOM 706 O O . GLY A 1 102 ? 3.376 13.947 -11.884 1.00 94.44 102 GLY A O 1
ATOM 707 N N . ARG A 1 103 ? 3.145 15.841 -10.699 1.00 92.62 103 ARG A N 1
ATOM 708 C CA . ARG A 1 103 ? 4.353 15.644 -9.887 1.00 92.62 103 ARG A CA 1
ATOM 709 C C . ARG A 1 103 ? 4.065 15.778 -8.397 1.00 92.62 103 ARG A C 1
ATOM 711 O O . ARG A 1 103 ? 3.372 16.714 -7.994 1.00 92.62 1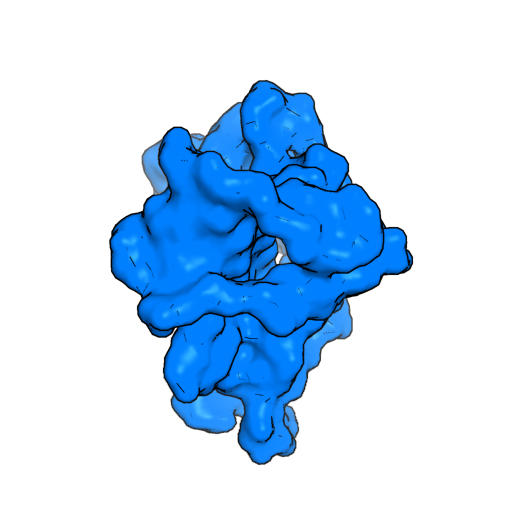03 ARG A O 1
ATOM 718 N N . ILE A 1 104 ? 4.628 14.880 -7.589 1.00 91.81 104 ILE A N 1
ATOM 719 C CA . ILE A 1 104 ? 4.599 14.915 -6.121 1.00 91.81 104 ILE A CA 1
ATOM 720 C C . ILE A 1 104 ? 6.030 14.754 -5.607 1.00 91.81 104 ILE A C 1
ATOM 722 O O . ILE A 1 104 ? 6.635 13.694 -5.727 1.00 91.81 104 ILE A O 1
ATOM 726 N N . GLY A 1 105 ? 6.589 15.819 -5.026 1.00 88.75 105 GLY A N 1
ATOM 727 C CA . GLY A 1 105 ? 7.989 15.816 -4.597 1.00 88.75 105 GLY A CA 1
ATOM 728 C C . GLY A 1 105 ? 8.942 15.579 -5.777 1.00 88.75 105 GLY A C 1
ATOM 729 O O . GLY A 1 105 ? 8.925 16.335 -6.751 1.00 88.75 105 GLY A O 1
ATOM 730 N N . SER A 1 106 ? 9.783 14.547 -5.677 1.00 89.19 106 SER A N 1
ATOM 731 C CA . SER A 1 106 ? 10.697 14.114 -6.743 1.00 89.19 106 SER A CA 1
ATOM 732 C C . SER A 1 106 ? 10.048 13.216 -7.794 1.00 89.19 106 SER A C 1
ATOM 734 O O . SER A 1 106 ? 10.643 13.062 -8.860 1.00 89.19 106 SER A O 1
ATOM 736 N N . GLU A 1 107 ? 8.850 12.695 -7.535 1.00 92.31 107 GLU A N 1
ATOM 737 C CA . GLU A 1 107 ? 8.217 11.653 -8.344 1.00 92.31 107 GLU A CA 1
ATOM 738 C C . GLU A 1 107 ? 7.258 12.250 -9.371 1.00 92.31 107 GLU A C 1
ATOM 740 O O . GLU A 1 107 ? 6.422 13.103 -9.044 1.00 92.31 107 GLU A O 1
ATOM 745 N N . ASP A 1 108 ? 7.351 11.768 -10.605 1.00 94.50 108 ASP A N 1
ATOM 746 C CA . ASP A 1 108 ? 6.301 11.942 -11.599 1.00 94.50 108 ASP A CA 1
ATOM 747 C C . ASP A 1 108 ? 5.244 10.860 -11.346 1.00 94.50 108 ASP A C 1
ATOM 749 O O . ASP A 1 108 ? 5.560 9.682 -11.188 1.00 94.50 108 ASP A O 1
ATOM 753 N N . VAL A 1 109 ? 3.981 11.269 -11.215 1.00 95.81 109 VAL A N 1
ATOM 754 C CA . VAL A 1 109 ? 2.905 10.404 -10.717 1.00 95.81 109 VAL A CA 1
ATOM 755 C C . VAL A 1 109 ? 1.731 10.317 -11.679 1.00 95.81 109 VAL A C 1
ATOM 757 O O . VAL A 1 109 ? 1.348 11.304 -12.309 1.00 95.81 109 VAL A O 1
ATOM 760 N N . LEU A 1 110 ? 1.106 9.143 -11.710 1.00 96.25 110 LEU A N 1
ATOM 761 C CA . LEU A 1 110 ? -0.219 8.893 -12.264 1.00 96.25 110 LEU A CA 1
ATOM 762 C C . LEU A 1 110 ? -1.165 8.554 -11.112 1.00 96.25 110 LEU A C 1
ATOM 764 O O . LEU A 1 110 ? -0.928 7.607 -10.364 1.00 96.25 110 LEU A O 1
ATOM 768 N N . ALA A 1 111 ? -2.237 9.329 -10.960 1.00 95.56 111 ALA A N 1
ATOM 769 C CA . ALA A 1 111 ? -3.212 9.133 -9.894 1.00 95.56 111 ALA A CA 1
ATOM 770 C C . ALA A 1 111 ? -4.637 9.015 -10.436 1.00 95.56 111 ALA A C 1
ATOM 772 O O . ALA A 1 111 ? -5.069 9.838 -11.239 1.00 95.56 111 ALA A O 1
ATOM 773 N N . TRP A 1 112 ? -5.405 8.036 -9.972 1.00 94.44 112 TRP A N 1
ATOM 774 C CA . TRP A 1 112 ? -6.818 7.898 -10.328 1.00 94.44 112 TRP A CA 1
ATOM 775 C C . TRP A 1 112 ? -7.626 7.321 -9.175 1.00 94.44 112 TRP A C 1
ATOM 777 O O . TRP A 1 112 ? -7.101 6.908 -8.137 1.00 94.44 112 TRP A O 1
ATOM 787 N N . GLN A 1 113 ? -8.942 7.372 -9.331 1.00 90.94 113 GLN A N 1
ATOM 788 C CA . GLN A 1 113 ? -9.870 6.807 -8.372 1.00 90.94 113 GLN A CA 1
ATOM 789 C C . GLN A 1 113 ? -10.540 5.583 -8.984 1.00 90.94 113 GLN A C 1
ATOM 791 O O . GLN A 1 113 ? -11.177 5.700 -10.025 1.00 90.94 113 GLN A O 1
ATOM 796 N N . GLU A 1 114 ? -10.468 4.461 -8.276 1.00 87.94 114 GLU A N 1
ATOM 797 C CA . GLU A 1 114 ? -11.157 3.221 -8.629 1.00 87.94 114 GLU A CA 1
ATOM 798 C C . GLU A 1 114 ? -12.138 2.869 -7.505 1.00 87.94 114 GLU A C 1
ATOM 800 O O . GLU A 1 114 ? -11.749 2.453 -6.412 1.00 87.94 114 GLU A O 1
ATOM 805 N N . GLY A 1 115 ? -13.430 3.138 -7.707 1.00 86.06 115 GLY A N 1
ATOM 806 C CA . GLY A 1 115 ? -14.439 2.989 -6.653 1.00 86.06 115 GLY A CA 1
ATOM 807 C C . GLY A 1 115 ? -14.106 3.791 -5.381 1.00 86.06 115 GLY A C 1
ATOM 808 O O . GLY A 1 115 ? -14.097 5.027 -5.393 1.00 86.06 115 GLY A O 1
ATOM 809 N N . GLN A 1 116 ? -13.861 3.087 -4.268 1.00 87.62 116 GLN A N 1
ATOM 810 C CA . GLN A 1 116 ? -13.463 3.659 -2.967 1.00 87.62 116 GLN A CA 1
ATOM 811 C C . GLN A 1 116 ? -11.942 3.692 -2.749 1.00 87.62 116 GLN A C 1
ATOM 813 O O . GLN A 1 116 ? -11.491 4.002 -1.645 1.00 87.62 116 GLN A O 1
ATOM 818 N N . TRP A 1 117 ? -11.156 3.398 -3.783 1.00 89.25 117 TRP A N 1
ATOM 819 C CA . TRP A 1 117 ? -9.701 3.400 -3.741 1.00 89.25 117 TRP A CA 1
ATOM 820 C C . TRP A 1 117 ? -9.129 4.633 -4.429 1.00 89.25 117 TRP A C 1
ATOM 822 O O . TRP A 1 117 ? -9.573 5.051 -5.499 1.00 89.25 117 TRP A O 1
ATOM 832 N N . LYS A 1 118 ? -8.127 5.230 -3.790 1.00 91.31 118 LYS A N 1
ATOM 833 C CA . LYS A 1 118 ? -7.230 6.215 -4.387 1.00 91.31 118 LYS A CA 1
ATOM 834 C C . LYS A 1 118 ? -5.969 5.483 -4.805 1.00 91.31 118 LYS A C 1
ATOM 836 O O . LYS A 1 118 ? -5.278 4.956 -3.938 1.00 91.31 118 LYS A O 1
ATOM 841 N N . VAL A 1 119 ? -5.676 5.474 -6.095 1.00 93.38 119 VAL A N 1
ATOM 842 C CA . VAL A 1 119 ? -4.481 4.833 -6.636 1.00 93.38 119 VAL A CA 1
ATOM 843 C C . VAL A 1 119 ? -3.500 5.909 -7.060 1.00 93.38 119 VAL A C 1
ATOM 845 O O . VAL A 1 119 ? -3.893 6.862 -7.730 1.00 93.38 119 VAL A O 1
ATOM 848 N N . VAL A 1 120 ? -2.246 5.781 -6.635 1.00 94.94 120 VAL A N 1
ATOM 849 C CA . VAL A 1 120 ? -1.152 6.664 -7.036 1.00 94.94 120 VAL A CA 1
ATOM 850 C C . VAL A 1 120 ? 0.070 5.815 -7.353 1.00 94.94 120 VAL A C 1
ATOM 852 O O . VAL A 1 120 ? 0.550 5.080 -6.494 1.00 94.94 120 VAL A O 1
ATOM 855 N N . VAL A 1 121 ? 0.571 5.933 -8.576 1.00 94.94 121 VAL A N 1
ATOM 856 C CA . VAL A 1 121 ? 1.793 5.274 -9.045 1.00 94.94 121 VAL A CA 1
ATOM 857 C C . VAL A 1 121 ? 2.813 6.362 -9.338 1.00 94.94 121 VAL A C 1
ATOM 859 O O . VAL A 1 121 ? 2.492 7.300 -10.064 1.00 94.94 121 VAL A O 1
ATOM 862 N N . GLY A 1 122 ? 4.000 6.275 -8.750 1.00 94.19 122 GLY A N 1
ATOM 863 C CA . GLY A 1 122 ? 5.077 7.248 -8.907 1.00 94.19 122 GLY A CA 1
ATOM 864 C C . GLY A 1 122 ? 6.377 6.607 -9.369 1.00 94.19 122 GLY A C 1
ATOM 865 O O . GLY A 1 122 ? 6.678 5.480 -8.981 1.00 94.19 122 GLY A O 1
ATOM 866 N N . GLU A 1 123 ? 7.136 7.340 -10.177 1.00 94.00 123 GLU A N 1
ATOM 867 C CA . GLU A 1 123 ? 8.494 6.990 -10.593 1.00 94.00 123 GLU A CA 1
ATOM 868 C C . GLU A 1 123 ? 9.357 8.255 -10.711 1.00 94.00 123 GLU A C 1
ATOM 870 O O . GLU A 1 123 ? 8.895 9.345 -11.076 1.00 94.00 123 GLU A O 1
ATOM 875 N N . ALA A 1 124 ? 10.648 8.115 -10.417 1.00 91.56 124 ALA A N 1
ATOM 876 C CA . ALA A 1 124 ? 11.582 9.220 -10.491 1.00 91.56 124 ALA A CA 1
ATOM 877 C C . ALA A 1 124 ? 11.972 9.501 -11.951 1.00 91.56 124 ALA A C 1
ATOM 879 O O . ALA A 1 124 ? 12.632 8.694 -12.602 1.00 91.56 124 ALA A O 1
ATOM 880 N N . ASN A 1 125 ? 11.687 10.719 -12.421 1.00 86.00 125 ASN A N 1
ATOM 881 C CA . ASN A 1 125 ? 12.067 11.240 -13.745 1.00 86.00 125 ASN A CA 1
ATOM 882 C C . ASN A 1 125 ? 11.361 10.590 -14.947 1.00 86.00 125 ASN A C 1
ATOM 884 O O . ASN A 1 125 ? 11.785 10.818 -16.083 1.00 86.00 125 ASN A O 1
ATOM 888 N N . ASN A 1 126 ? 10.309 9.804 -14.724 1.00 91.12 126 ASN A N 1
ATOM 889 C CA . ASN A 1 126 ? 9.509 9.219 -15.790 1.00 91.12 126 ASN A CA 1
ATOM 890 C C . ASN A 1 126 ? 8.062 9.000 -15.329 1.00 91.12 126 ASN A C 1
ATOM 892 O O . ASN A 1 126 ? 7.811 8.789 -14.149 1.00 91.12 126 ASN A O 1
ATOM 896 N N . LEU A 1 127 ? 7.103 9.055 -16.259 1.00 91.06 127 LEU A N 1
ATOM 897 C CA . LEU A 1 127 ? 5.725 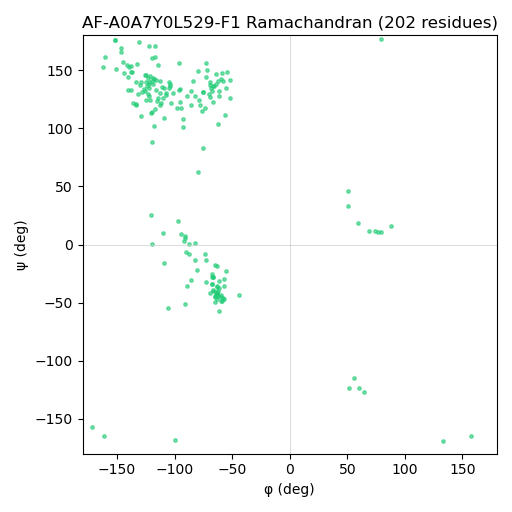8.676 -15.949 1.00 91.06 127 LEU A CA 1
ATOM 898 C C . LEU A 1 127 ? 5.605 7.141 -15.960 1.00 91.06 127 LEU A C 1
ATOM 900 O O . LEU A 1 127 ? 5.886 6.538 -17.002 1.00 91.06 127 LEU A O 1
ATOM 904 N N . PRO A 1 128 ? 5.121 6.510 -14.873 1.00 92.12 128 PRO A N 1
ATOM 905 C CA . PRO A 1 128 ? 5.067 5.052 -14.736 1.00 92.12 128 PRO A CA 1
ATOM 906 C C . PRO A 1 128 ? 3.866 4.447 -15.479 1.00 92.12 128 PRO A C 1
ATOM 908 O O . PRO A 1 128 ? 2.946 3.887 -14.881 1.00 92.12 128 PRO A O 1
ATOM 911 N N . MET A 1 129 ? 3.835 4.608 -16.804 1.00 93.19 129 MET A N 1
ATOM 912 C CA . MET A 1 129 ? 2.693 4.220 -17.638 1.00 93.19 129 MET A CA 1
ATOM 913 C C . MET A 1 129 ? 2.435 2.710 -17.594 1.00 93.19 129 MET A C 1
ATOM 915 O O . MET A 1 129 ? 1.305 2.290 -17.366 1.00 93.19 129 MET A O 1
ATOM 919 N N . THR A 1 130 ? 3.486 1.899 -17.748 1.00 91.19 130 THR A N 1
ATOM 920 C CA . THR A 1 130 ? 3.387 0.432 -17.771 1.00 91.19 130 THR A CA 1
ATOM 921 C C . THR A 1 130 ? 2.800 -0.117 -16.470 1.00 91.19 130 THR A C 1
ATOM 923 O O . THR A 1 130 ? 1.863 -0.911 -16.498 1.00 91.19 130 THR A O 1
ATOM 926 N N . ASP A 1 131 ? 3.313 0.325 -15.320 1.00 90.88 131 ASP A N 1
ATOM 927 C CA . ASP A 1 131 ? 2.828 -0.123 -14.013 1.00 90.88 131 ASP A CA 1
ATOM 928 C C . ASP A 1 131 ? 1.391 0.345 -13.751 1.00 90.88 131 ASP A C 1
ATOM 930 O O . ASP A 1 131 ? 0.571 -0.425 -13.245 1.00 90.88 131 ASP A O 1
ATOM 934 N N . ALA A 1 132 ? 1.048 1.573 -14.157 1.00 92.31 132 ALA A N 1
ATOM 935 C CA . ALA A 1 132 ? -0.316 2.085 -14.055 1.00 92.31 132 ALA A CA 1
ATOM 936 C C . ALA A 1 132 ? -1.307 1.283 -14.919 1.00 92.31 132 ALA A C 1
ATOM 938 O O . ALA A 1 132 ? -2.391 0.954 -14.440 1.00 92.31 132 ALA A O 1
ATOM 939 N N . GLU A 1 133 ? -0.935 0.913 -16.148 1.00 92.94 133 GLU A N 1
ATOM 940 C CA . GLU A 1 133 ? -1.750 0.075 -17.039 1.00 92.94 133 GLU A CA 1
ATOM 941 C C . GLU A 1 133 ? -1.962 -1.337 -16.467 1.00 92.94 133 GLU A C 1
ATOM 943 O O . GLU A 1 133 ? -3.088 -1.845 -16.468 1.00 92.94 133 GLU A O 1
ATOM 948 N N . ILE A 1 134 ? -0.911 -1.959 -15.914 1.00 90.56 134 ILE A N 1
ATOM 949 C CA . ILE A 1 134 ? -1.000 -3.271 -15.246 1.00 90.56 134 ILE A CA 1
ATOM 950 C C . ILE A 1 134 ? -1.972 -3.204 -14.064 1.00 90.56 134 ILE A C 1
ATOM 952 O O . ILE A 1 134 ? -2.828 -4.078 -13.905 1.00 90.56 134 ILE A O 1
ATOM 956 N N . MET A 1 135 ? -1.872 -2.155 -13.245 1.00 90.56 135 MET A N 1
ATOM 957 C CA . MET A 1 135 ? -2.774 -1.950 -12.112 1.00 90.56 135 MET A CA 1
ATOM 958 C C . MET A 1 135 ? -4.212 -1.707 -12.555 1.00 90.56 135 MET A C 1
ATOM 960 O O . MET A 1 135 ? -5.124 -2.315 -11.999 1.00 90.56 135 MET A O 1
ATOM 964 N N . ALA A 1 136 ? -4.422 -0.853 -13.556 1.00 91.06 136 ALA A N 1
ATOM 965 C CA . ALA A 1 136 ? -5.735 -0.579 -14.124 1.00 91.06 136 ALA A CA 1
ATOM 966 C C . ALA A 1 136 ? -6.401 -1.869 -14.629 1.00 91.06 136 ALA A C 1
ATOM 968 O O . ALA A 1 136 ? -7.546 -2.152 -14.280 1.00 91.06 136 ALA A O 1
ATOM 969 N N . ALA A 1 137 ? -5.668 -2.701 -15.376 1.00 91.00 137 ALA A N 1
ATOM 970 C CA . ALA A 1 137 ? -6.163 -3.989 -15.862 1.00 91.00 137 ALA A CA 1
ATOM 971 C C . ALA A 1 137 ? -6.484 -4.978 -14.724 1.00 91.00 137 ALA A C 1
ATOM 973 O O . ALA A 1 137 ? -7.504 -5.675 -14.765 1.00 91.00 137 ALA A O 1
ATOM 974 N N . TYR A 1 138 ? -5.642 -5.034 -13.687 1.00 89.00 138 TYR A N 1
ATOM 975 C CA . TYR A 1 138 ? -5.885 -5.899 -12.534 1.00 89.00 138 TYR A CA 1
ATOM 976 C C . TYR A 1 138 ? -7.145 -5.477 -11.769 1.00 89.00 138 TYR A C 1
ATOM 978 O O . TYR A 1 138 ? -8.022 -6.304 -11.520 1.00 89.00 138 TYR A O 1
ATOM 986 N N . LEU A 1 139 ? -7.268 -4.188 -11.446 1.00 88.56 139 LEU A N 1
ATOM 987 C CA . LEU A 1 139 ? -8.405 -3.642 -10.700 1.00 88.56 139 LEU A CA 1
ATOM 988 C C . LEU A 1 139 ? -9.717 -3.690 -11.493 1.00 88.56 139 LEU A C 1
ATOM 990 O O . LEU A 1 139 ? -10.784 -3.782 -10.896 1.00 88.56 139 LEU A O 1
ATOM 994 N N . HIS A 1 140 ? -9.651 -3.703 -12.826 1.00 85.75 140 HIS A N 1
ATOM 995 C CA . HIS A 1 140 ? -10.826 -3.904 -13.672 1.00 85.75 140 HIS A CA 1
ATOM 996 C C . HIS A 1 140 ? -11.424 -5.317 -13.542 1.00 85.75 140 HIS A C 1
ATOM 998 O O . HIS A 1 140 ? -12.619 -5.518 -13.752 1.00 85.75 140 HIS A O 1
ATOM 1004 N N . THR A 1 141 ? -10.602 -6.314 -13.200 1.00 84.69 141 THR A N 1
ATOM 1005 C CA . THR A 1 141 ? -11.006 -7.731 -13.148 1.00 84.69 141 THR A CA 1
ATOM 1006 C C . THR A 1 141 ? -11.099 -8.296 -11.730 1.00 84.69 141 THR A C 1
ATOM 1008 O O . THR A 1 141 ? -11.722 -9.340 -11.534 1.00 84.69 141 THR A O 1
ATOM 1011 N N . HIS A 1 142 ? -10.519 -7.616 -10.738 1.00 84.12 142 HIS A N 1
ATOM 1012 C CA . HIS A 1 142 ? -10.455 -8.061 -9.348 1.00 84.12 142 HIS A CA 1
ATOM 1013 C C . HIS A 1 142 ? -11.046 -7.019 -8.402 1.00 84.12 142 HIS A C 1
ATOM 1015 O O . HIS A 1 142 ? -10.739 -5.832 -8.478 1.00 84.12 142 HIS A O 1
ATOM 1021 N N . PHE A 1 143 ? -11.845 -7.481 -7.441 1.00 79.38 143 PHE A N 1
ATOM 1022 C CA . PHE A 1 143 ? -12.421 -6.620 -6.414 1.00 79.38 143 PHE A CA 1
ATOM 1023 C C . PHE A 1 143 ? -11.549 -6.627 -5.162 1.00 79.38 143 PHE A C 1
ATOM 1025 O O . PHE A 1 143 ? -11.386 -7.656 -4.507 1.00 79.38 143 PHE A O 1
ATOM 1032 N N . LEU A 1 144 ? -11.011 -5.460 -4.819 1.00 83.81 144 LEU A N 1
ATOM 1033 C CA . LEU A 1 144 ? -10.343 -5.246 -3.540 1.00 83.81 144 LEU A CA 1
ATOM 1034 C C . LEU A 1 144 ? -11.357 -5.176 -2.385 1.00 83.81 144 LEU A C 1
ATOM 1036 O O . LEU A 1 144 ? -12.513 -4.797 -2.616 1.00 83.81 144 LEU A O 1
ATOM 1040 N N . PRO A 1 145 ? -10.934 -5.461 -1.136 1.00 79.12 145 PRO A N 1
ATOM 1041 C CA . PRO A 1 145 ? -11.771 -5.254 0.042 1.00 79.12 145 PRO A CA 1
ATOM 1042 C C . PRO A 1 145 ? -12.323 -3.826 0.052 1.00 79.12 145 PRO A C 1
ATOM 1044 O O . PRO A 1 145 ? -11.564 -2.872 -0.078 1.00 79.12 145 PRO A O 1
ATOM 1047 N N . ALA A 1 146 ? -13.640 -3.651 0.151 1.00 75.31 146 ALA A N 1
ATOM 1048 C CA . ALA A 1 146 ? -14.232 -2.321 0.053 1.00 75.31 146 ALA A CA 1
ATOM 1049 C C . ALA A 1 146 ? -14.002 -1.545 1.365 1.00 75.31 146 ALA A C 1
ATOM 1051 O O . ALA A 1 146 ? -14.570 -1.920 2.394 1.00 75.31 146 ALA A O 1
ATOM 1052 N N . PRO A 1 147 ? -13.222 -0.448 1.359 1.00 75.25 147 PRO A N 1
ATOM 1053 C CA . PRO A 1 147 ? -13.051 0.388 2.539 1.00 75.25 147 PRO A CA 1
ATOM 1054 C C . PRO A 1 147 ? -14.397 1.001 2.943 1.00 75.25 147 PRO A C 1
ATOM 1056 O O . PRO A 1 147 ? -15.177 1.422 2.083 1.00 75.25 147 PRO A O 1
ATOM 1059 N N . GLN A 1 148 ? -14.685 1.091 4.245 1.00 72.38 148 GLN A N 1
ATOM 1060 C CA . GLN A 1 148 ? -15.946 1.696 4.690 1.00 72.38 148 GLN A CA 1
ATOM 1061 C C . GLN A 1 148 ? -15.960 3.208 4.420 1.00 72.38 148 GLN A C 1
ATOM 1063 O O . GLN A 1 148 ? -15.069 3.906 4.910 1.00 72.38 148 GLN A O 1
ATOM 1068 N N . PRO A 1 149 ? -16.977 3.757 3.729 1.00 65.62 149 PRO A N 1
ATOM 1069 C CA . PRO A 1 149 ? -17.024 5.173 3.384 1.00 65.62 149 PRO A CA 1
ATOM 1070 C C . PRO A 1 149 ? -17.377 6.012 4.619 1.00 65.62 149 PRO A C 1
ATOM 1072 O O . PRO A 1 149 ? -18.529 6.374 4.848 1.00 65.62 149 PRO A O 1
ATOM 1075 N N . VAL A 1 150 ? -16.379 6.319 5.447 1.00 64.25 150 VAL A N 1
ATOM 1076 C CA . VAL A 1 150 ? -16.530 7.216 6.596 1.00 64.25 150 VAL A CA 1
ATOM 1077 C C . VAL A 1 150 ? -15.797 8.519 6.310 1.00 64.25 150 VAL A C 1
ATOM 1079 O O . VAL A 1 150 ? -14.569 8.585 6.282 1.00 64.25 150 VAL A O 1
ATOM 1082 N N . GLY A 1 151 ? -16.574 9.582 6.082 1.00 61.94 151 GLY A N 1
ATOM 1083 C CA . GLY A 1 151 ? -16.049 10.890 5.691 1.00 61.94 151 GLY A CA 1
ATOM 1084 C C . GLY A 1 151 ? -15.357 10.842 4.325 1.00 61.94 151 GLY A C 1
ATOM 1085 O O . GLY A 1 151 ? -15.942 10.398 3.343 1.00 61.94 151 GLY A O 1
ATOM 1086 N N . THR A 1 152 ? -14.109 11.308 4.261 1.00 55.06 152 THR A N 1
ATOM 1087 C CA . THR A 1 152 ? -13.242 11.218 3.070 1.00 55.06 152 THR A CA 1
ATOM 1088 C C . THR A 1 152 ? -12.374 9.954 3.052 1.00 55.06 152 THR A C 1
ATOM 1090 O O . THR A 1 152 ? -11.543 9.810 2.150 1.00 55.06 152 THR A O 1
ATOM 1093 N N . GLY A 1 153 ? -12.545 9.068 4.045 1.00 56.62 153 GLY A N 1
ATOM 1094 C CA . GLY A 1 153 ? -11.789 7.833 4.217 1.00 56.62 153 GLY A CA 1
ATOM 1095 C C . GLY A 1 153 ? -12.003 6.897 3.040 1.00 56.62 153 GLY A C 1
ATOM 1096 O O . GLY A 1 153 ? -13.049 6.270 2.904 1.00 56.62 153 GLY A O 1
ATOM 1097 N N . ARG A 1 154 ? -10.995 6.840 2.182 1.00 74.62 154 ARG A N 1
ATOM 1098 C CA . ARG A 1 154 ? -10.880 5.934 1.046 1.00 74.62 154 ARG A CA 1
ATOM 1099 C C . ARG A 1 154 ? -9.616 5.134 1.249 1.00 74.62 154 ARG A C 1
ATOM 1101 O O . ARG A 1 154 ? -8.641 5.709 1.731 1.00 74.62 154 ARG A O 1
ATOM 1108 N N . GLY A 1 155 ? -9.635 3.871 0.847 1.00 83.06 155 GLY A N 1
ATOM 1109 C CA . GLY A 1 155 ? -8.417 3.077 0.797 1.00 83.06 155 GLY A CA 1
ATOM 1110 C C . GLY A 1 155 ? -7.407 3.742 -0.136 1.00 83.06 155 GLY A C 1
ATOM 1111 O O . GLY A 1 155 ? -7.783 4.409 -1.107 1.00 83.06 155 GLY A O 1
ATOM 1112 N N . THR A 1 156 ? -6.130 3.600 0.170 1.00 88.00 156 THR A N 1
ATOM 1113 C CA . THR A 1 156 ? -5.023 4.122 -0.621 1.00 88.00 156 THR A CA 1
ATOM 1114 C C . THR A 1 156 ? -4.199 2.963 -1.155 1.00 88.00 156 THR A C 1
ATOM 1116 O O . THR A 1 156 ? -3.863 2.024 -0.441 1.00 88.00 156 THR A O 1
ATOM 1119 N N . ILE A 1 157 ? -3.886 3.031 -2.442 1.00 90.25 157 ILE A N 1
ATOM 1120 C CA . ILE A 1 157 ? -2.910 2.177 -3.103 1.00 90.25 157 ILE A CA 1
ATOM 1121 C C . ILE A 1 157 ? -1.820 3.112 -3.592 1.00 90.25 157 ILE A C 1
ATOM 1123 O O . ILE A 1 157 ? -2.081 3.999 -4.405 1.00 90.25 157 ILE A O 1
ATOM 1127 N N . GLN A 1 158 ? -0.618 2.950 -3.065 1.00 91.50 158 GLN A N 1
ATOM 1128 C CA . GLN A 1 158 ? 0.536 3.749 -3.437 1.00 91.50 158 GLN A CA 1
ATOM 1129 C C . GLN A 1 158 ? 1.621 2.819 -3.949 1.00 91.50 158 GLN A C 1
ATOM 1131 O O . GLN A 1 158 ? 2.023 1.889 -3.256 1.00 91.50 158 GLN A O 1
ATOM 1136 N N . VAL A 1 159 ? 2.090 3.072 -5.161 1.00 91.75 159 VAL A N 1
ATOM 1137 C CA . VAL A 1 159 ? 3.166 2.313 -5.790 1.00 91.75 159 VAL A CA 1
ATOM 1138 C C . VAL A 1 159 ? 4.275 3.279 -6.147 1.00 91.75 159 VAL A C 1
ATOM 1140 O O . VAL A 1 159 ? 4.030 4.299 -6.778 1.00 91.75 159 VAL A O 1
ATOM 1143 N N . MET A 1 160 ? 5.488 2.959 -5.724 1.00 91.38 160 MET A N 1
ATOM 1144 C CA . MET A 1 160 ? 6.693 3.710 -6.031 1.00 91.38 160 MET A CA 1
ATOM 1145 C C . MET A 1 160 ? 7.655 2.784 -6.759 1.00 91.38 160 MET A C 1
ATOM 1147 O O . MET A 1 160 ? 8.131 1.790 -6.198 1.00 91.38 160 MET A O 1
ATOM 1151 N N . VAL A 1 161 ? 7.891 3.105 -8.023 1.00 88.38 161 VAL A N 1
ATOM 1152 C CA . VAL A 1 161 ? 8.825 2.408 -8.897 1.00 88.38 161 VAL A CA 1
ATOM 1153 C C . VAL A 1 161 ? 10.204 3.015 -8.672 1.00 88.38 161 VAL A C 1
ATOM 1155 O O . VAL A 1 161 ? 10.413 4.213 -8.853 1.00 88.38 161 VAL A O 1
ATOM 1158 N N . GLU A 1 162 ? 11.149 2.185 -8.240 1.00 84.00 162 GLU A N 1
ATOM 1159 C CA . GLU A 1 162 ? 12.530 2.580 -7.993 1.00 84.00 162 GLU A CA 1
ATOM 1160 C C . GLU A 1 162 ? 13.478 1.773 -8.889 1.00 84.00 162 GLU A C 1
ATOM 1162 O O . GLU A 1 162 ? 13.175 0.664 -9.331 1.00 84.00 162 GLU A O 1
ATOM 1167 N N . ASN A 1 163 ? 14.699 2.277 -9.084 1.00 74.69 163 ASN A N 1
ATOM 1168 C CA . ASN A 1 163 ? 15.722 1.621 -9.913 1.00 74.69 163 ASN A CA 1
ATOM 1169 C C . ASN A 1 163 ? 16.045 0.169 -9.503 1.00 74.69 163 ASN A C 1
ATOM 1171 O O . ASN A 1 163 ? 16.587 -0.586 -10.306 1.00 74.69 163 ASN A O 1
ATOM 1175 N N . HIS A 1 164 ? 15.770 -0.210 -8.251 1.00 74.31 164 HIS A N 1
ATOM 1176 C CA . HIS A 1 164 ? 16.091 -1.531 -7.699 1.00 74.31 164 HIS A CA 1
ATOM 1177 C C . HIS A 1 164 ? 14.855 -2.404 -7.447 1.00 74.31 164 HIS A C 1
ATOM 1179 O O . HIS A 1 164 ? 14.980 -3.446 -6.806 1.00 74.31 164 HIS A O 1
ATOM 1185 N N . GLY A 1 165 ? 13.679 -1.993 -7.926 1.00 81.88 165 GLY A N 1
ATOM 1186 C CA . GLY A 1 165 ? 12.422 -2.721 -7.777 1.00 81.88 165 GLY A CA 1
ATOM 1187 C C . GLY A 1 165 ? 11.276 -1.816 -7.333 1.00 81.88 165 GLY A C 1
ATOM 1188 O O . GLY A 1 165 ? 11.388 -0.595 -7.331 1.00 81.88 165 GLY A O 1
ATOM 1189 N N . ILE A 1 166 ? 10.153 -2.427 -6.961 1.00 86.06 166 ILE A N 1
ATOM 1190 C CA . ILE A 1 166 ? 8.910 -1.703 -6.688 1.00 86.06 166 ILE A CA 1
ATOM 1191 C C . ILE A 1 166 ? 8.554 -1.798 -5.205 1.00 86.06 166 ILE A C 1
ATOM 1193 O O . ILE A 1 166 ? 8.488 -2.893 -4.640 1.00 86.06 166 ILE A O 1
ATOM 1197 N N . ASN A 1 167 ? 8.259 -0.652 -4.594 1.00 90.81 167 ASN A N 1
ATOM 1198 C CA . ASN A 1 167 ? 7.555 -0.594 -3.319 1.00 90.81 167 ASN A CA 1
ATOM 1199 C C . ASN A 1 167 ? 6.069 -0.388 -3.597 1.00 90.81 167 ASN A C 1
ATOM 1201 O O . ASN A 1 167 ? 5.693 0.599 -4.225 1.00 90.81 167 ASN A O 1
ATOM 1205 N N . ALA A 1 168 ? 5.219 -1.282 -3.109 1.00 91.75 168 ALA A N 1
ATOM 1206 C CA . ALA A 1 168 ? 3.775 -1.093 -3.167 1.00 91.75 168 ALA A CA 1
ATOM 1207 C C . ALA A 1 168 ? 3.202 -1.134 -1.756 1.00 91.75 168 ALA A C 1
ATOM 1209 O O . ALA A 1 168 ? 3.616 -1.947 -0.933 1.00 91.75 168 ALA A O 1
ATOM 1210 N N . ASP A 1 169 ? 2.266 -0.240 -1.475 1.00 92.94 169 ASP A N 1
ATOM 1211 C CA . ASP A 1 169 ? 1.611 -0.085 -0.187 1.00 92.94 169 ASP A CA 1
ATOM 1212 C C . ASP A 1 169 ? 0.105 0.040 -0.412 1.00 92.94 169 ASP A C 1
ATOM 1214 O O . ASP A 1 169 ? -0.357 0.922 -1.137 1.00 92.94 169 ASP A O 1
ATOM 1218 N N . VAL A 1 170 ? -0.660 -0.871 0.178 1.00 92.31 170 VAL A N 1
ATOM 1219 C CA . VAL A 1 170 ? -2.120 -0.903 0.094 1.00 92.31 170 VAL A CA 1
ATOM 1220 C C . VAL A 1 170 ? -2.650 -0.761 1.506 1.00 92.31 170 VAL A C 1
ATOM 1222 O O . VAL A 1 170 ? -2.459 -1.651 2.335 1.00 92.31 170 VAL A O 1
ATOM 1225 N N . VAL A 1 171 ? -3.327 0.350 1.774 1.00 92.25 171 VAL A N 1
ATOM 1226 C CA . VAL A 1 171 ? -3.848 0.694 3.094 1.00 92.25 171 VAL A CA 1
ATOM 1227 C C . VAL A 1 171 ? -5.348 0.919 2.999 1.00 92.25 171 VAL A C 1
ATOM 1229 O O . VAL A 1 171 ? -5.828 1.682 2.164 1.00 92.25 171 VAL A O 1
ATOM 1232 N N . TRP A 1 172 ? -6.115 0.279 3.870 1.00 91.50 172 TRP A N 1
ATOM 1233 C CA . TRP A 1 172 ? -7.553 0.507 3.964 1.00 91.50 172 TRP A CA 1
ATOM 1234 C C . TRP A 1 172 ? -8.048 0.361 5.386 1.00 91.50 172 TRP A C 1
ATOM 1236 O O . TRP A 1 172 ? -7.374 -0.166 6.263 1.00 91.50 172 TRP A O 1
ATOM 1246 N N . GLN A 1 173 ? -9.258 0.840 5.611 1.00 88.12 173 GLN A N 1
ATOM 1247 C CA . GLN A 1 173 ? -9.939 0.789 6.886 1.00 88.12 173 GLN A CA 1
ATOM 1248 C C . GLN A 1 173 ? -11.237 -0.003 6.782 1.00 88.12 173 GLN A C 1
ATOM 1250 O O . GLN A 1 173 ? -12.024 0.166 5.844 1.00 88.12 173 GLN A O 1
ATOM 1255 N N . GLU A 1 174 ? -11.509 -0.782 7.819 1.00 87.12 174 GLU A N 1
ATOM 1256 C CA . GLU A 1 174 ? -12.807 -1.393 8.056 1.00 87.12 174 GLU A CA 1
ATOM 1257 C C . GLU A 1 174 ? -13.199 -1.178 9.518 1.00 87.12 174 GLU A C 1
ATOM 1259 O O . GLU A 1 174 ? -12.509 -1.611 10.443 1.00 87.12 174 GLU A O 1
ATOM 1264 N N . ASN A 1 175 ? -14.322 -0.498 9.758 1.00 86.31 175 ASN A N 1
ATOM 1265 C CA . ASN A 1 175 ? -14.733 -0.093 11.099 1.00 86.31 175 ASN A CA 1
ATOM 1266 C C . ASN A 1 175 ? -13.593 0.655 11.829 1.00 86.31 175 ASN A C 1
ATOM 1268 O O . ASN A 1 175 ? -13.080 1.664 11.358 1.00 86.31 175 ASN A O 1
ATOM 1272 N N . ARG A 1 176 ? -13.189 0.161 13.000 1.00 88.56 176 ARG A N 1
ATOM 1273 C CA . ARG A 1 176 ? -12.113 0.732 13.819 1.00 88.56 176 ARG A CA 1
ATOM 1274 C C . ARG A 1 176 ? -10.743 0.128 13.510 1.00 88.56 176 ARG A C 1
ATOM 1276 O O . ARG A 1 176 ? -9.798 0.391 14.251 1.00 88.56 176 ARG A O 1
ATOM 1283 N N . SER A 1 177 ? -10.651 -0.699 12.477 1.00 87.94 177 SER A N 1
ATOM 1284 C CA . SER A 1 177 ? -9.428 -1.376 12.073 1.00 87.94 177 SER A CA 1
ATOM 1285 C C . SER A 1 177 ? -8.842 -0.707 10.837 1.00 87.94 177 SER A C 1
ATOM 1287 O O . SER A 1 177 ? -9.565 -0.338 9.913 1.00 87.94 177 SER A O 1
ATOM 1289 N N . LEU A 1 178 ? -7.527 -0.558 10.834 1.00 89.62 178 LEU A N 1
ATOM 1290 C CA . LEU A 1 178 ? -6.719 -0.190 9.684 1.00 89.62 178 LEU A CA 1
ATOM 1291 C C . LEU A 1 178 ? -5.921 -1.422 9.281 1.00 89.62 178 LEU A C 1
ATOM 1293 O O . LEU A 1 178 ? -5.317 -2.058 10.141 1.00 89.62 178 LEU A O 1
ATOM 1297 N N . TYR A 1 179 ? -5.885 -1.712 7.995 1.00 91.19 179 TYR A N 1
ATOM 1298 C CA . TYR A 1 179 ? -5.118 -2.782 7.391 1.00 91.19 179 TYR A CA 1
ATOM 1299 C C . TYR A 1 179 ? -4.116 -2.177 6.427 1.00 91.19 179 TYR A C 1
ATOM 1301 O O . TYR A 1 179 ? -4.406 -1.203 5.734 1.00 91.19 179 TYR A O 1
ATOM 1309 N N . GLN A 1 180 ? -2.935 -2.768 6.396 1.00 92.56 180 GLN A N 1
ATOM 1310 C CA . GLN A 1 180 ? -1.873 -2.385 5.494 1.00 92.56 180 GLN A CA 1
ATOM 1311 C C . GLN A 1 180 ? -1.179 -3.639 4.993 1.00 92.56 180 GLN A C 1
ATOM 1313 O O . GLN A 1 180 ? -0.791 -4.492 5.790 1.00 92.56 180 GLN A O 1
ATOM 1318 N N . VAL A 1 181 ? -0.955 -3.718 3.689 1.00 93.12 181 VAL A N 1
ATOM 1319 C CA . VAL A 1 181 ? -0.008 -4.664 3.103 1.00 93.12 181 VAL A CA 1
ATOM 1320 C C . VAL A 1 181 ? 1.025 -3.897 2.304 1.00 93.12 181 VAL A C 1
ATOM 1322 O O . VAL A 1 181 ? 0.711 -2.918 1.632 1.00 93.12 181 VAL A O 1
ATOM 1325 N N . ARG A 1 182 ? 2.274 -4.336 2.403 1.00 93.56 182 ARG A N 1
ATOM 1326 C CA . ARG A 1 182 ? 3.401 -3.698 1.742 1.00 93.56 182 ARG A CA 1
ATOM 1327 C C . ARG A 1 182 ? 4.268 -4.741 1.067 1.00 93.56 182 ARG A C 1
ATOM 1329 O O . ARG A 1 182 ? 4.545 -5.790 1.646 1.00 93.56 182 ARG A O 1
ATOM 1336 N N . THR A 1 183 ? 4.752 -4.427 -0.120 1.00 92.69 183 THR A N 1
ATOM 1337 C CA . THR A 1 183 ? 5.857 -5.133 -0.764 1.00 92.69 183 THR A CA 1
ATOM 1338 C C . THR A 1 183 ? 7.051 -4.209 -0.889 1.00 92.69 183 THR A C 1
ATOM 1340 O O . THR A 1 183 ? 6.925 -2.985 -0.914 1.00 92.69 183 THR A O 1
ATOM 1343 N N . TYR A 1 184 ? 8.219 -4.825 -0.939 1.00 91.81 184 TYR A N 1
ATOM 1344 C CA . TYR A 1 184 ? 9.511 -4.166 -1.015 1.00 91.81 184 TYR A CA 1
ATOM 1345 C C . TYR A 1 184 ? 10.251 -4.642 -2.273 1.00 91.81 184 TYR A C 1
ATOM 1347 O O . TYR A 1 184 ? 9.843 -5.641 -2.872 1.00 91.81 184 TYR A O 1
ATOM 1355 N N . PRO A 1 185 ? 11.384 -4.022 -2.647 1.00 89.56 185 PRO A N 1
ATOM 1356 C CA . PRO A 1 185 ? 12.054 -4.312 -3.914 1.00 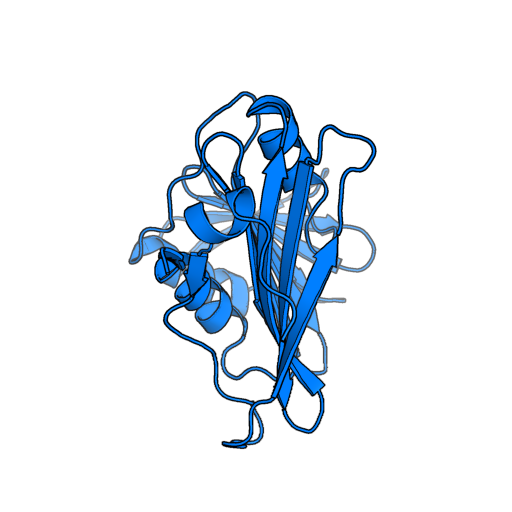89.56 185 PRO A CA 1
ATOM 1357 C C . PRO A 1 185 ? 12.564 -5.756 -4.052 1.00 89.56 185 PRO A C 1
ATOM 1359 O O . PRO A 1 185 ? 12.795 -6.224 -5.162 1.00 89.56 185 PRO A O 1
ATOM 1362 N N . ALA A 1 186 ? 12.718 -6.491 -2.943 1.00 89.50 186 ALA A N 1
ATOM 1363 C CA . ALA A 1 186 ? 13.093 -7.904 -2.981 1.00 89.50 186 ALA A CA 1
ATOM 1364 C C . ALA A 1 186 ? 11.909 -8.857 -3.238 1.00 89.50 186 ALA A C 1
ATOM 1366 O O . ALA A 1 186 ? 12.116 -10.066 -3.228 1.00 89.50 186 ALA A O 1
ATOM 1367 N N . ALA A 1 187 ? 10.680 -8.364 -3.426 1.00 89.00 187 ALA A N 1
ATOM 1368 C CA . ALA A 1 187 ? 9.547 -9.188 -3.839 1.00 89.00 187 ALA A CA 1
ATOM 1369 C C . ALA A 1 187 ? 9.499 -9.370 -5.354 1.00 89.00 187 ALA A C 1
ATOM 1371 O O . ALA A 1 187 ? 9.695 -8.428 -6.122 1.00 89.00 187 ALA A O 1
ATOM 1372 N N . GLN A 1 188 ? 9.155 -10.582 -5.774 1.00 86.75 188 GLN A N 1
ATOM 1373 C CA . GLN A 1 188 ? 8.720 -10.836 -7.136 1.00 86.75 188 GLN A CA 1
ATOM 1374 C C . GLN A 1 188 ? 7.342 -10.197 -7.374 1.00 86.75 188 GLN A C 1
ATOM 1376 O O . GLN A 1 188 ? 6.462 -10.278 -6.515 1.00 86.75 188 GLN A O 1
ATOM 1381 N N . ASP A 1 189 ? 7.173 -9.557 -8.535 1.00 86.19 189 ASP A N 1
ATOM 1382 C CA . ASP A 1 189 ? 5.917 -8.941 -8.986 1.00 86.19 189 ASP A CA 1
ATOM 1383 C C . ASP A 1 189 ? 5.273 -8.010 -7.942 1.00 86.19 189 ASP A C 1
ATOM 1385 O O . ASP A 1 189 ? 4.072 -8.082 -7.689 1.00 86.19 189 ASP A O 1
ATOM 1389 N N . GLY A 1 190 ? 6.075 -7.133 -7.320 1.00 85.31 190 GLY A N 1
ATOM 1390 C CA . GLY A 1 190 ? 5.706 -6.350 -6.130 1.00 85.31 190 GLY A CA 1
ATOM 1391 C C . GLY A 1 190 ? 4.307 -5.716 -6.159 1.00 85.31 190 GLY A C 1
ATOM 1392 O O . GLY A 1 190 ? 3.567 -5.828 -5.185 1.00 85.31 190 GLY A O 1
ATOM 1393 N N . VAL A 1 191 ? 3.897 -5.123 -7.283 1.00 86.25 191 VAL A N 1
ATOM 1394 C CA . VAL A 1 191 ? 2.554 -4.535 -7.442 1.00 86.25 191 VAL A CA 1
ATOM 1395 C C . VAL A 1 191 ? 1.448 -5.582 -7.298 1.00 86.25 191 VAL A C 1
ATOM 1397 O O . VAL A 1 191 ? 0.569 -5.454 -6.445 1.00 86.25 191 VAL A O 1
ATOM 1400 N N . LEU A 1 192 ? 1.489 -6.634 -8.119 1.00 88.44 192 LEU A N 1
ATOM 1401 C CA . LEU A 1 192 ? 0.470 -7.686 -8.121 1.00 88.44 192 LEU A CA 1
ATOM 1402 C C . LEU A 1 192 ? 0.507 -8.497 -6.827 1.00 88.44 192 LEU A C 1
ATOM 1404 O O . LEU A 1 192 ? -0.536 -8.901 -6.318 1.00 88.44 192 LEU A O 1
ATOM 1408 N N . ALA A 1 193 ? 1.696 -8.686 -6.262 1.00 88.88 193 ALA A N 1
ATOM 1409 C CA . ALA A 1 193 ? 1.892 -9.293 -4.961 1.00 88.88 193 ALA A CA 1
ATOM 1410 C C . ALA A 1 193 ? 1.177 -8.515 -3.849 1.00 88.88 193 ALA A C 1
ATOM 1412 O O . ALA A 1 193 ? 0.435 -9.120 -3.077 1.00 88.88 193 ALA A O 1
ATOM 1413 N N . ALA A 1 194 ? 1.342 -7.189 -3.783 1.00 89.06 194 ALA A N 1
ATOM 1414 C CA . ALA A 1 194 ? 0.667 -6.360 -2.786 1.00 89.06 194 ALA A CA 1
ATOM 1415 C C . ALA A 1 194 ? -0.859 -6.415 -2.943 1.00 89.06 194 ALA A C 1
ATOM 1417 O O . ALA A 1 194 ? -1.578 -6.592 -1.961 1.00 89.06 194 ALA A O 1
ATOM 1418 N N . LEU A 1 195 ? -1.361 -6.330 -4.179 1.00 89.00 195 LEU A N 1
ATOM 1419 C CA . LEU A 1 195 ? -2.796 -6.437 -4.454 1.00 89.00 195 LEU A CA 1
ATOM 1420 C C . LEU A 1 195 ? -3.340 -7.821 -4.070 1.00 89.00 195 LEU A C 1
ATOM 1422 O O . LEU A 1 195 ? -4.366 -7.915 -3.402 1.00 89.00 195 LEU A O 1
ATOM 1426 N N . SER A 1 196 ? -2.618 -8.891 -4.400 1.00 88.94 196 SER A N 1
ATOM 1427 C CA . SER A 1 196 ? -2.981 -10.261 -4.026 1.00 88.94 196 SER A CA 1
ATOM 1428 C C . SER A 1 196 ? -2.989 -10.462 -2.508 1.00 88.94 196 SER A C 1
ATOM 1430 O O . SER A 1 196 ? -3.923 -11.063 -1.975 1.00 88.94 196 SER A O 1
ATOM 1432 N N . MET A 1 197 ? -2.005 -9.908 -1.791 1.00 89.44 197 MET A N 1
ATOM 1433 C CA . MET A 1 197 ? -1.987 -9.901 -0.325 1.00 89.44 197 MET A CA 1
ATOM 1434 C C . MET A 1 197 ? -3.218 -9.188 0.245 1.00 89.44 197 MET A C 1
ATOM 1436 O O . MET A 1 197 ? -3.831 -9.698 1.179 1.00 89.44 197 MET A O 1
ATOM 1440 N N . ALA A 1 198 ? -3.604 -8.041 -0.326 1.00 88.19 198 ALA A N 1
ATOM 1441 C CA . ALA A 1 198 ? -4.769 -7.284 0.125 1.00 88.19 198 ALA A CA 1
ATOM 1442 C C . ALA A 1 198 ? -6.082 -8.052 -0.098 1.00 88.19 198 ALA A C 1
ATOM 1444 O O . ALA A 1 198 ? -6.910 -8.126 0.807 1.00 88.19 198 ALA A O 1
ATOM 1445 N N . VAL A 1 199 ? -6.262 -8.668 -1.273 1.00 87.12 199 VAL A N 1
ATOM 1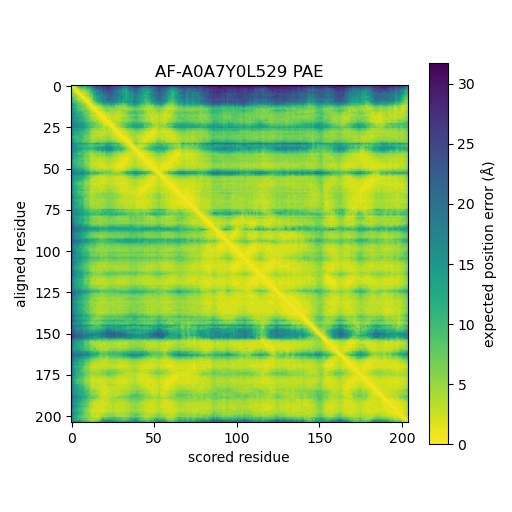446 C CA . VAL A 1 199 ? -7.451 -9.484 -1.597 1.00 87.12 199 VAL A CA 1
ATOM 1447 C C . VAL A 1 199 ? -7.568 -10.704 -0.682 1.00 87.12 199 VAL A C 1
ATOM 1449 O O . VAL A 1 199 ? -8.671 -11.099 -0.314 1.00 87.12 199 VAL A O 1
ATOM 1452 N N . ASN A 1 200 ? -6.437 -11.300 -0.305 1.00 85.25 200 ASN A N 1
ATOM 1453 C CA . ASN A 1 200 ? -6.388 -12.533 0.478 1.00 85.25 200 ASN A CA 1
ATOM 1454 C C . ASN A 1 200 ? -6.197 -12.301 1.984 1.00 85.25 200 ASN A C 1
ATOM 1456 O O . ASN A 1 200 ? -5.770 -13.221 2.686 1.00 85.25 200 ASN A O 1
ATOM 1460 N N . MET A 1 201 ? -6.494 -11.103 2.494 1.00 83.31 201 MET A N 1
ATOM 1461 C CA . MET A 1 201 ? -6.526 -10.869 3.937 1.00 83.31 201 MET A CA 1
ATOM 1462 C C . MET A 1 201 ? -7.673 -11.644 4.580 1.00 83.31 201 MET A C 1
ATOM 1464 O O . MET A 1 201 ? -8.835 -11.496 4.200 1.00 83.31 201 MET A O 1
ATOM 1468 N N . GLN A 1 202 ? -7.335 -12.494 5.549 1.00 78.50 202 GLN A N 1
ATOM 1469 C CA . GLN A 1 202 ? -8.297 -13.321 6.269 1.00 78.50 202 GLN A CA 1
ATOM 1470 C C . GLN A 1 202 ? -7.992 -13.352 7.761 1.00 78.50 202 GLN A C 1
ATOM 1472 O O . GLN A 1 202 ? -6.842 -13.207 8.180 1.00 78.50 202 GLN A O 1
ATOM 1477 N N . LYS A 1 203 ? -9.042 -13.576 8.560 1.00 69.69 203 LYS A N 1
ATOM 1478 C CA . LYS A 1 203 ? -8.926 -13.800 10.005 1.00 69.69 203 LYS A CA 1
ATOM 1479 C C . LYS A 1 203 ? -8.199 -15.106 10.279 1.00 69.69 203 LYS A C 1
ATOM 1481 O O . LYS A 1 203 ? -8.478 -16.112 9.628 1.00 69.69 203 LYS A O 1
ATOM 1486 N N . TYR A 1 204 ? -7.285 -15.042 11.240 1.00 57.38 204 TYR A N 1
ATOM 1487 C CA . TYR A 1 204 ? -6.560 -16.185 11.781 1.00 57.38 204 TYR A CA 1
ATOM 1488 C C . TYR A 1 204 ? -7.456 -17.083 12.639 1.00 57.38 204 TYR A C 1
ATOM 1490 O O . TYR A 1 204 ? -8.405 -16.558 13.270 1.00 57.38 204 TYR A O 1
#

pLDDT: mean 84.7, std 11.09, range [36.66, 96.25]

Secondary structure (DSSP, 8-state):
-PPPPHHHHTT-EEES--PPBTT-----EEEEEEE---TTSEEEEEEEEEE-SSSEEEEEEEEEESSHHHHHHHHHHSSSS----SS-EEEE-STT-EEEEEEETTEEEEEEEETTEEEEEEEETS--HHHHHHHHHHHHH-PPP----BTTB-EEEEEEEETTEEEEEEEEEETTEEEEEEE-TTBTTHHHHHHHHHHTEEE-

Sequence (204 aa):
MSRLPDSLAAIAEAPMVVPLPSDGSEVMRYKPSMSGPSSGGLIARYQVTITSTPGAVSGFAMASYQTTKEAAAAVAADGLGLSFPTSSTSVAIGSDIVAHAGRIGSEDVLAWQEGQWKVVVGEANNLPMTDAEIMAAYLHTHFLPAPQPVGTGRGTIQVMVENHGINADVVWQENRSLYQVRTYPAAQDGVLAALSMAVNMQKY

Radius of gyration: 16.69 Å; Cα contacts (8 Å, |Δi|>4): 494; chains: 1; bounding box: 36×41×44 Å